Protein AF-A0A9C8HW81-F1 (afdb_monomer)

pLDDT: mean 81.29, std 22.15, range [24.56, 98.81]

Mean predicted aligned error: 11.39 Å

Foldseek 3Di:
DAAEEEEEEAQDDCVLVVVCLVVVLQVLVVVCVVPHDDDDDDFAVVLAQQQLLLCVFQVDHCVVQVDDYQWDADPVRPDIDGQALVSRPGDGNQSVCQVVVAEEEAAQRARCPQPDDGNFWAAYHPVDFFDDPSSIDDDPVVVVVLCVVCVPRTRDDDPVQCVVDDVSVLVSLLVNLVSRLVSQLVRCVVSVGRYYYDYRCSLVVLLVSDDPDDPCSSVVSSSSSSSVSVSSVVVVVSHDPSYHYHYDYNHHDDHDPDADLVQVVCVVVPNDDDDCPDDDVVVVCVVVVVVVVLVVCCVPPNDVVSVVVVVVVLVPDDPVVNVVVVVVVVVVCVSVPPPDDDDDDD

Secondary structure (DSSP, 8-state):
---EEEEEETT--HHHHHHHHHTT--HHHHHHHHHS---PPP--SS--HHHHHHHHHHT--HHHH---SSEEE-TTS--EEE--GGG--S--HHHHHHHTT--EEEEEESS-PSP---SEEEEE-TTS-TT-GGGEES-HHHHHHHHHH-TT--SS--HHHHTT-HHHHHHHHHHHHHHHHHHHHHHHHHHT-SEEEEEE-HHHHHHHHS-TT-THHHHHHHHHHHHHHHHHHHHHHT--TT-EEEEE-S-----------HHHHHHHTTS---------HHHHHHHHHHHHHHHHHHHHH-HHHHHHHHHHHHHTS-HHHHHHHHHHHHHHHGGG----------

Solvent-accessible surface area (backbone atoms only — not comparable to full-atom values): 19762 Å² total; per-residue (Å²): 130,64,35,38,40,38,40,36,29,36,38,48,37,62,88,57,50,53,64,32,34,77,67,69,58,26,66,45,55,42,51,48,62,73,76,52,85,86,80,92,78,87,55,42,90,68,64,38,66,63,28,15,47,51,25,71,42,46,77,42,55,53,86,75,53,69,39,85,46,69,52,44,67,44,98,83,66,82,45,79,43,75,60,37,27,85,66,53,84,61,69,35,58,63,58,55,35,33,76,74,71,41,28,29,32,42,32,40,38,71,62,31,22,62,28,58,84,55,50,50,36,25,36,19,5,64,78,30,62,45,87,44,76,53,25,46,14,59,56,68,72,58,48,51,53,48,43,70,77,40,71,88,65,54,46,35,82,60,67,86,54,42,78,77,35,70,68,53,31,52,52,52,51,53,51,47,55,50,52,50,50,55,51,48,54,49,51,32,62,75,66,64,33,38,35,35,38,44,39,43,55,60,50,38,53,45,63,73,64,55,73,84,90,48,83,61,52,58,61,51,53,54,47,41,52,40,52,53,28,53,51,52,40,57,53,57,72,73,51,57,95,73,39,48,79,46,79,47,49,35,24,61,77,79,87,80,89,76,84,82,60,59,71,58,54,32,35,78,71,68,77,41,80,78,83,80,81,79,66,62,65,72,58,52,52,53,51,49,56,58,51,57,42,46,69,56,46,43,74,73,65,38,66,74,53,50,52,54,52,46,51,54,58,56,68,73,48,59,70,77,54,49,55,53,50,54,49,49,51,51,58,53,49,56,74,60,65,71,71,76,82,77,85,83,72,134

Radius of gyration: 23.13 Å; Cα contacts (8 Å, |Δi|>4): 425; chains: 1; bounding box: 65×49×58 Å

Sequence (346 aa):
MNRVFFIGIDAGDFKYIEPLVKRNKLPNFRKLIQSGAWCVLESTNPPLTPVAWTTLLSGLGKSEHKVFSWTKFSDDLKEITPINANDIKIPRVWDILNVYGIKSVVMNLPLTYPAYPINGVMVSGFDAEAYDDRATAMTEPLKNEFKEKYPDYSIMVEYKNIYQGLEIFKKLWKEDCRKKTEAFIYLMNKTSAQFGILVYMIVDHLNHYIPYGLKKHRTQVEWAYSIVDQEIGRIMDEMEKTDSIIICSDHGSVFIKQNFFINKWLADNGYLRFYDDKLPDKIYRNIYNKLSMKARIFKIFGEKFGEKLFRFLFEAIPTSLKKKVVKRVRDKSVLGFSFDCIDLEN

Nearest PDB structures (foldseek):
  1ei6-assembly1_D  TM=7.529E-01  e=3.817E-07  Pseudomonas fluorescens
  1ei6-assembly2_C  TM=7.477E-01  e=4.293E-07  Pseudomonas fluorescens
  1ei6-assembly2_B  TM=6.460E-01  e=1.327E-07  Pseudomonas fluorescens
  3t01-assembly1_A  TM=6.842E-01  e=3.160E-06  Sinorhizobium meliloti 1021
  3t02-assembly1_A  TM=6.705E-01  e=9.643E-06  Sinorhizobium meliloti 1021

Structure (mmCIF, N/CA/C/O backbone):
data_AF-A0A9C8HW81-F1
#
_entry.id   AF-A0A9C8HW81-F1
#
loop_
_atom_site.group_PDB
_atom_site.id
_atom_site.type_symbol
_atom_site.label_atom_id
_atom_site.label_alt_id
_atom_site.label_comp_id
_atom_site.label_asym_id
_atom_site.label_entity_id
_atom_site.label_seq_id
_atom_site.pdbx_PDB_ins_code
_atom_site.Cartn_x
_atom_site.Cartn_y
_atom_site.Cartn_z
_atom_site.occupancy
_atom_site.B_iso_or_equiv
_atom_site.auth_seq_id
_atom_site.auth_comp_id
_atom_site.auth_asym_id
_atom_site.auth_atom_id
_atom_site.pdbx_PDB_model_num
ATOM 1 N N . MET A 1 1 ? -21.248 1.138 14.350 1.00 65.00 1 MET A N 1
ATOM 2 C CA . MET A 1 1 ? -21.179 0.866 12.897 1.00 65.00 1 MET A CA 1
ATOM 3 C C . MET A 1 1 ? -19.884 0.110 12.676 1.00 65.00 1 MET A C 1
ATOM 5 O O . MET A 1 1 ? -18.891 0.533 13.251 1.00 65.00 1 MET A O 1
ATOM 9 N N . ASN A 1 2 ? -19.914 -1.014 11.965 1.00 91.50 2 ASN A N 1
ATOM 10 C CA . ASN A 1 2 ? -18.752 -1.899 11.823 1.00 91.50 2 ASN A CA 1
ATOM 11 C C . ASN A 1 2 ? -17.630 -1.189 11.053 1.00 91.50 2 ASN A C 1
ATOM 13 O O . ASN A 1 2 ? -17.926 -0.468 10.094 1.00 91.50 2 ASN A O 1
ATOM 17 N N . ARG A 1 3 ? -16.371 -1.385 11.459 1.00 97.69 3 ARG A N 1
ATOM 18 C CA . ARG A 1 3 ? -15.211 -0.846 10.741 1.00 97.69 3 ARG A CA 1
ATOM 19 C C . ARG A 1 3 ? -14.747 -1.829 9.670 1.00 97.69 3 ARG A C 1
ATOM 21 O O . ARG A 1 3 ? -14.868 -3.045 9.824 1.00 97.69 3 ARG A O 1
ATOM 28 N N . VAL A 1 4 ? -14.185 -1.300 8.590 1.00 98.56 4 VAL A N 1
ATOM 29 C CA . VAL A 1 4 ? -13.569 -2.075 7.510 1.00 98.56 4 VAL A CA 1
ATOM 30 C C . VAL A 1 4 ? -12.105 -1.676 7.380 1.00 98.56 4 VAL A C 1
ATOM 32 O O . VAL A 1 4 ? -11.790 -0.516 7.114 1.00 98.56 4 VAL A O 1
ATOM 35 N N . PHE A 1 5 ? -11.220 -2.653 7.542 1.00 98.75 5 PHE A N 1
ATOM 36 C CA . PHE A 1 5 ? -9.777 -2.518 7.385 1.00 98.75 5 PHE A CA 1
ATOM 37 C C . PHE A 1 5 ? -9.354 -3.124 6.048 1.00 98.75 5 PHE A C 1
ATOM 39 O O . PHE A 1 5 ? -9.401 -4.336 5.862 1.00 98.75 5 PHE A O 1
ATOM 46 N N . PHE A 1 6 ? -8.942 -2.292 5.102 1.00 98.75 6 PHE A N 1
ATOM 47 C CA . PHE A 1 6 ? -8.388 -2.706 3.823 1.00 98.75 6 PHE A CA 1
ATOM 48 C C . PHE A 1 6 ? -6.860 -2.684 3.897 1.00 98.75 6 PHE A C 1
ATOM 50 O O . PHE A 1 6 ? -6.240 -1.625 3.984 1.00 98.75 6 PHE A O 1
ATOM 57 N N . ILE A 1 7 ? -6.233 -3.851 3.833 1.00 98.75 7 ILE A N 1
ATOM 58 C CA . ILE A 1 7 ? -4.781 -3.995 3.874 1.00 98.75 7 ILE A CA 1
ATOM 59 C C . ILE A 1 7 ? -4.277 -4.354 2.481 1.00 98.75 7 ILE A C 1
ATOM 61 O O . ILE A 1 7 ? -4.536 -5.440 1.959 1.00 98.75 7 ILE A O 1
ATOM 65 N N . GLY A 1 8 ? -3.556 -3.417 1.878 1.00 98.38 8 GLY A N 1
ATOM 66 C CA . GLY A 1 8 ? -2.874 -3.612 0.613 1.00 98.38 8 GLY A CA 1
ATOM 67 C C . GLY A 1 8 ? -1.495 -4.234 0.802 1.00 98.38 8 GLY A C 1
ATOM 68 O O . GLY A 1 8 ? -0.762 -3.875 1.725 1.00 98.38 8 GLY A O 1
ATOM 69 N N . ILE A 1 9 ? -1.119 -5.140 -0.091 1.00 98.12 9 ILE A N 1
ATOM 70 C CA . ILE A 1 9 ? 0.239 -5.684 -0.173 1.00 98.12 9 ILE A CA 1
ATOM 71 C C . ILE A 1 9 ? 0.702 -5.503 -1.606 1.00 98.12 9 ILE A C 1
ATOM 73 O O . ILE A 1 9 ? 0.219 -6.200 -2.497 1.00 98.12 9 ILE A O 1
ATOM 77 N N . ASP A 1 10 ? 1.613 -4.565 -1.822 1.00 97.00 10 ASP A N 1
ATOM 78 C CA . ASP A 1 10 ? 2.165 -4.313 -3.149 1.00 97.00 10 ASP A CA 1
ATOM 79 C C . ASP A 1 10 ? 3.022 -5.512 -3.591 1.00 97.00 10 ASP A C 1
ATOM 81 O O . ASP A 1 10 ? 3.848 -6.010 -2.809 1.00 97.00 10 ASP A O 1
ATOM 85 N N . ALA A 1 11 ? 2.771 -6.029 -4.796 1.00 94.88 11 ALA A N 1
ATOM 86 C CA . ALA A 1 11 ? 3.338 -7.282 -5.312 1.00 94.88 11 ALA A CA 1
ATOM 87 C C . ALA A 1 11 ? 3.033 -8.551 -4.468 1.00 94.88 11 ALA A C 1
ATOM 89 O O . ALA A 1 11 ? 3.814 -9.519 -4.448 1.00 94.88 11 ALA A O 1
ATOM 90 N N . GLY A 1 12 ? 1.911 -8.551 -3.743 1.00 94.62 12 GLY A N 1
ATOM 91 C CA . GLY A 1 12 ? 1.422 -9.620 -2.869 1.00 94.62 12 GLY A CA 1
ATOM 92 C C . GLY A 1 12 ? 0.809 -10.802 -3.628 1.00 94.62 12 GLY A C 1
ATOM 93 O O . GLY A 1 12 ? -0.385 -10.841 -3.904 1.00 94.62 12 GLY A O 1
ATOM 94 N N . ASP A 1 13 ? 1.615 -11.824 -3.900 1.00 91.75 13 ASP A N 1
ATOM 95 C CA . ASP A 1 13 ? 1.236 -12.960 -4.742 1.00 91.75 13 ASP A CA 1
ATOM 96 C C . ASP A 1 13 ? 0.947 -14.237 -3.924 1.00 91.75 13 ASP A C 1
ATOM 98 O O . ASP A 1 13 ? 1.777 -14.720 -3.136 1.00 91.75 13 ASP A O 1
ATOM 102 N N . PHE A 1 14 ? -0.219 -14.845 -4.167 1.00 91.62 14 PHE A N 1
ATOM 103 C CA . PHE A 1 14 ? -0.643 -16.091 -3.522 1.00 91.62 14 PHE A CA 1
ATOM 104 C C . PHE A 1 14 ? 0.312 -17.265 -3.765 1.00 91.62 14 PHE A C 1
ATOM 106 O O . PHE A 1 14 ? 0.397 -18.153 -2.910 1.00 91.62 14 PHE A O 1
ATOM 113 N N . LYS A 1 15 ? 1.108 -17.251 -4.843 1.00 89.56 15 LYS A N 1
ATOM 114 C CA . LYS A 1 15 ? 2.140 -18.275 -5.076 1.00 89.56 15 LYS A CA 1
ATOM 115 C C . LYS A 1 15 ? 3.217 -18.314 -3.992 1.00 89.56 15 LYS A C 1
ATOM 117 O O . LYS A 1 15 ? 3.895 -19.331 -3.844 1.00 89.56 15 LYS A O 1
ATOM 122 N N . TYR A 1 16 ? 3.397 -17.225 -3.243 1.00 90.81 16 TYR A N 1
ATOM 123 C CA . TYR A 1 16 ? 4.278 -17.184 -2.077 1.00 90.81 16 TYR A CA 1
ATOM 124 C C . TYR A 1 16 ? 3.500 -17.401 -0.780 1.00 90.81 16 TYR A C 1
ATOM 126 O O . TYR A 1 16 ? 3.948 -18.177 0.072 1.00 90.81 16 TYR A O 1
ATOM 134 N N . ILE A 1 17 ? 2.335 -16.760 -0.647 1.00 94.44 17 ILE A N 1
ATOM 135 C CA . ILE A 1 17 ? 1.511 -16.809 0.569 1.00 94.44 17 ILE A CA 1
ATOM 136 C C . ILE A 1 17 ? 1.040 -18.240 0.850 1.00 94.44 17 ILE A C 1
ATOM 138 O O . ILE A 1 17 ? 1.254 -18.748 1.952 1.00 94.44 17 ILE A O 1
ATOM 142 N N . GLU A 1 18 ? 0.465 -18.935 -0.134 1.00 95.06 18 GLU A N 1
ATOM 143 C CA . GLU A 1 18 ? -0.136 -20.256 0.081 1.00 95.06 18 GLU A CA 1
ATOM 144 C C . GLU A 1 18 ? 0.904 -21.308 0.538 1.00 95.06 18 GLU A C 1
ATOM 146 O O . GLU A 1 18 ? 0.688 -21.950 1.576 1.00 95.06 18 GLU A O 1
ATOM 151 N N . PRO A 1 19 ? 2.084 -21.464 -0.105 1.00 94.81 19 PRO A N 1
ATOM 152 C CA . PRO A 1 19 ? 3.116 -22.376 0.397 1.00 94.81 19 PRO A CA 1
ATOM 153 C C . PRO A 1 19 ? 3.677 -21.998 1.772 1.00 94.81 19 PRO A C 1
ATOM 155 O O . PRO A 1 19 ? 4.195 -22.858 2.490 1.00 94.81 19 PRO A O 1
ATOM 158 N N . LEU A 1 20 ? 3.649 -20.718 2.146 1.00 96.75 20 LEU A N 1
ATOM 159 C CA . LEU A 1 20 ? 4.088 -20.267 3.465 1.00 96.75 20 LEU A CA 1
ATOM 160 C C . LEU A 1 20 ? 3.054 -20.561 4.554 1.00 96.75 20 LEU A C 1
ATOM 162 O O . LEU A 1 20 ? 3.430 -21.018 5.637 1.00 96.75 20 LEU A O 1
ATOM 166 N N . VAL A 1 21 ? 1.768 -20.395 4.251 1.00 97.69 21 VAL A N 1
ATOM 167 C CA . VAL A 1 21 ? 0.655 -20.802 5.120 1.00 97.69 21 VAL A CA 1
ATOM 168 C C . VAL A 1 21 ? 0.692 -22.312 5.364 1.00 97.69 21 VAL A C 1
ATOM 170 O O . VAL A 1 21 ? 0.683 -22.736 6.520 1.00 97.69 21 VAL A O 1
ATOM 173 N N . LYS A 1 22 ? 0.858 -23.127 4.309 1.00 96.81 22 LYS A N 1
ATOM 174 C CA . LYS A 1 22 ? 0.990 -24.598 4.416 1.00 96.81 22 LYS A CA 1
ATOM 175 C C . LYS A 1 22 ? 2.171 -25.030 5.297 1.00 96.81 22 LYS A C 1
ATOM 177 O O . LYS A 1 22 ? 2.104 -26.059 5.960 1.00 96.81 22 LYS A O 1
ATOM 182 N N . ARG A 1 23 ? 3.244 -24.229 5.343 1.00 96.69 23 ARG A N 1
ATOM 183 C CA . ARG A 1 23 ? 4.430 -24.448 6.196 1.00 96.69 23 ARG A CA 1
ATOM 184 C C . ARG A 1 23 ? 4.330 -23.799 7.583 1.00 96.69 23 ARG A C 1
ATOM 186 O O . ARG A 1 23 ? 5.334 -23.755 8.293 1.00 96.69 23 ARG A O 1
ATOM 193 N N . ASN A 1 24 ? 3.158 -23.292 7.976 1.00 96.00 24 ASN A N 1
ATOM 194 C CA . ASN A 1 24 ? 2.920 -22.605 9.252 1.00 96.00 24 ASN A CA 1
ATOM 195 C C . ASN A 1 24 ? 3.832 -21.389 9.487 1.00 96.00 24 ASN A C 1
ATOM 197 O O . ASN A 1 24 ? 4.247 -21.126 10.614 1.00 96.00 24 ASN A O 1
ATOM 201 N N . LYS A 1 25 ? 4.179 -20.659 8.421 1.00 97.69 25 LYS A N 1
ATOM 202 C CA . LYS A 1 25 ? 5.034 -19.462 8.497 1.00 97.69 25 LYS A CA 1
ATOM 203 C C . LYS A 1 25 ? 4.259 -18.146 8.528 1.00 97.69 25 LYS A C 1
ATOM 205 O O . LYS A 1 25 ? 4.857 -17.136 8.874 1.00 97.69 25 LYS A O 1
ATOM 210 N N . LEU A 1 26 ? 2.970 -18.172 8.187 1.00 98.44 26 LEU A N 1
ATOM 211 C CA . LEU A 1 26 ? 2.078 -17.009 8.167 1.00 98.44 26 LEU A CA 1
ATOM 212 C C . LEU A 1 26 ? 0.807 -17.318 8.980 1.00 98.44 26 LEU A C 1
ATOM 214 O O . LEU A 1 26 ? -0.225 -17.680 8.405 1.00 98.44 26 LEU A O 1
ATOM 218 N N . PRO A 1 27 ? 0.896 -17.338 10.322 1.00 98.44 27 PRO A N 1
ATOM 219 C CA . PRO A 1 27 ? -0.219 -17.721 11.184 1.00 98.44 27 PRO A CA 1
ATOM 220 C C . PRO A 1 27 ? -1.444 -16.806 11.068 1.00 98.44 27 PRO A C 1
ATOM 222 O O . PRO A 1 27 ? -2.559 -17.309 11.214 1.00 98.44 27 PRO A O 1
ATOM 225 N N . ASN A 1 28 ? -1.287 -15.507 10.802 1.00 98.56 28 ASN A N 1
ATOM 226 C CA . ASN A 1 28 ? -2.431 -14.595 10.711 1.00 98.56 28 ASN A CA 1
ATOM 227 C C . ASN A 1 28 ? -3.135 -14.717 9.357 1.00 98.56 28 ASN A C 1
ATOM 229 O O . ASN A 1 28 ? -4.356 -14.870 9.330 1.00 98.56 28 ASN A O 1
ATOM 233 N N . PHE A 1 29 ? -2.388 -14.834 8.255 1.00 98.25 29 PHE A N 1
ATOM 234 C CA . PHE A 1 29 ? -2.962 -15.256 6.972 1.00 98.25 29 PHE A CA 1
ATOM 235 C C . PHE A 1 29 ? -3.682 -16.596 7.085 1.00 98.25 29 PHE A C 1
ATOM 237 O O . PHE A 1 29 ? -4.781 -16.745 6.558 1.00 98.25 29 PHE A O 1
ATOM 244 N N . ARG A 1 30 ? -3.095 -17.572 7.794 1.00 98.19 30 ARG A N 1
ATOM 245 C CA . ARG A 1 30 ? -3.735 -18.877 8.006 1.00 98.19 30 ARG A CA 1
ATOM 246 C C . ARG A 1 30 ? -5.099 -18.725 8.676 1.00 98.19 30 ARG A C 1
ATOM 248 O O . ARG A 1 30 ? -6.051 -19.335 8.201 1.00 98.19 30 ARG A O 1
ATOM 255 N N . LYS A 1 31 ? -5.196 -17.925 9.745 1.00 97.44 31 LYS A N 1
ATOM 256 C CA . LYS A 1 31 ? -6.473 -17.653 10.426 1.00 97.44 31 LYS A CA 1
ATOM 257 C C . LYS A 1 31 ? -7.490 -17.053 9.455 1.00 97.44 31 LYS A C 1
ATOM 259 O O . LYS A 1 31 ? -8.579 -17.597 9.333 1.00 97.44 31 LYS A O 1
ATOM 264 N N . LEU A 1 32 ? -7.105 -16.005 8.722 1.00 97.12 32 LEU A N 1
ATOM 265 C CA . LEU A 1 32 ? -7.989 -15.305 7.782 1.00 97.12 32 LEU A CA 1
ATOM 266 C C . LEU A 1 32 ? -8.483 -16.207 6.644 1.00 97.12 32 LEU A C 1
ATOM 268 O O . LEU A 1 32 ? -9.666 -16.194 6.323 1.00 97.12 32 LEU A O 1
ATOM 272 N N . ILE A 1 33 ? -7.605 -17.041 6.084 1.00 96.75 33 ILE A N 1
ATOM 273 C CA . ILE A 1 33 ? -7.960 -18.029 5.053 1.00 96.75 33 ILE A CA 1
ATOM 274 C C . ILE A 1 33 ? -8.943 -19.074 5.598 1.00 96.75 33 ILE A C 1
ATOM 276 O O . ILE A 1 33 ? -9.823 -19.523 4.871 1.00 96.75 33 ILE A O 1
ATOM 280 N N . GLN A 1 34 ? -8.794 -19.481 6.863 1.00 96.75 34 GLN A N 1
ATOM 281 C CA . GLN A 1 34 ? -9.658 -20.484 7.493 1.00 96.75 34 GLN A CA 1
ATOM 282 C C . GLN A 1 34 ? -11.024 -19.933 7.920 1.00 96.75 34 GLN A C 1
ATOM 284 O O . GLN A 1 34 ? -11.986 -20.695 7.957 1.00 96.75 34 GLN A O 1
ATOM 289 N N . SER A 1 35 ? -11.110 -18.649 8.275 1.00 95.06 35 SER A N 1
ATOM 290 C CA . SER A 1 35 ? -12.333 -18.023 8.795 1.00 95.06 35 SER A CA 1
ATOM 291 C C . SER A 1 35 ? -13.048 -17.110 7.796 1.00 95.06 35 SER A C 1
ATOM 293 O O . SER A 1 35 ? -14.079 -16.540 8.142 1.00 95.06 35 SER A O 1
ATOM 295 N N . GLY A 1 36 ? -12.492 -16.918 6.600 1.00 95.56 36 GLY A N 1
ATOM 296 C CA . GLY A 1 36 ? -12.985 -15.974 5.600 1.00 95.56 36 GLY A CA 1
ATOM 297 C C . GLY A 1 36 ? -13.133 -16.585 4.210 1.00 95.56 36 GLY A C 1
ATOM 298 O O . GLY A 1 36 ? -13.078 -17.798 4.021 1.00 95.56 36 GLY A O 1
ATOM 299 N N . ALA A 1 37 ? -13.315 -15.711 3.223 1.00 96.38 37 ALA A N 1
ATOM 300 C CA . ALA A 1 37 ? -13.309 -16.062 1.810 1.00 96.38 37 ALA A CA 1
ATOM 301 C C . ALA A 1 37 ? -12.012 -15.574 1.162 1.00 96.38 37 ALA A C 1
ATOM 303 O O . ALA A 1 37 ? -11.499 -14.508 1.500 1.00 96.38 37 ALA A O 1
ATOM 304 N N . TRP A 1 38 ? -11.489 -16.350 0.217 1.00 95.62 38 TRP A N 1
ATOM 305 C CA . TRP A 1 38 ? -10.291 -15.993 -0.530 1.00 95.62 38 TRP A CA 1
ATOM 306 C C . TRP A 1 38 ? -10.367 -16.549 -1.951 1.00 95.62 38 TRP A C 1
ATOM 308 O O . TRP A 1 38 ? -10.984 -17.586 -2.199 1.00 95.62 38 TRP A O 1
ATOM 318 N N . CYS A 1 39 ? -9.731 -15.847 -2.882 1.00 94.62 39 CYS A N 1
ATOM 319 C CA . CYS A 1 39 ? -9.517 -16.299 -4.249 1.00 94.62 39 CYS A CA 1
ATOM 320 C C . CYS A 1 39 ? -8.282 -15.603 -4.831 1.00 94.62 39 CYS A C 1
ATOM 322 O O . CYS A 1 39 ? -7.830 -14.582 -4.308 1.00 94.62 39 CYS A O 1
ATOM 324 N N . VAL A 1 40 ? -7.732 -16.170 -5.902 1.00 93.94 40 VAL A N 1
ATOM 325 C CA . VAL A 1 40 ? -6.718 -15.496 -6.719 1.00 93.94 40 VAL A CA 1
ATOM 326 C C . VAL A 1 40 ? -7.452 -14.656 -7.760 1.00 93.94 40 VAL A C 1
ATOM 328 O O . VAL A 1 40 ? -8.318 -15.177 -8.460 1.00 93.94 40 VAL A O 1
ATOM 331 N N . LEU A 1 41 ? -7.117 -13.369 -7.836 1.00 92.31 41 LEU A N 1
ATOM 332 C CA . LEU A 1 41 ? -7.711 -12.415 -8.771 1.00 92.31 41 LEU A CA 1
ATOM 333 C C . LEU A 1 41 ? -6.755 -12.122 -9.932 1.00 92.31 41 LEU A C 1
ATOM 335 O O . LEU A 1 41 ? -5.535 -12.183 -9.775 1.00 92.31 41 LEU A O 1
ATOM 339 N N . GLU A 1 42 ? -7.322 -11.778 -11.086 1.00 93.19 42 GLU A N 1
ATOM 340 C CA . GLU A 1 42 ? -6.570 -11.237 -12.218 1.00 93.19 42 GLU A CA 1
ATOM 341 C C . GLU A 1 42 ? -6.316 -9.737 -12.000 1.00 93.19 42 GLU A C 1
ATOM 343 O O . GLU A 1 42 ? -7.227 -8.990 -11.640 1.00 93.19 42 GLU A O 1
ATOM 348 N N . SER A 1 43 ? -5.066 -9.305 -12.186 1.00 95.25 43 SER A N 1
ATOM 349 C CA . SER A 1 43 ? -4.679 -7.891 -12.112 1.00 95.25 43 SER A CA 1
ATOM 350 C C . SER A 1 43 ? -5.028 -7.157 -13.415 1.00 95.25 43 SER A C 1
ATOM 352 O O . SER A 1 43 ? -5.530 -7.733 -14.379 1.00 95.25 43 SER A O 1
ATOM 354 N N . THR A 1 44 ? -4.740 -5.862 -13.475 1.00 94.38 44 THR A N 1
ATOM 355 C CA . THR A 1 44 ? -4.825 -5.100 -14.717 1.00 94.38 44 THR A CA 1
ATOM 356 C C . THR A 1 44 ? -3.770 -5.560 -15.720 1.00 94.38 44 THR A C 1
ATOM 358 O O . THR A 1 44 ? -2.724 -6.092 -15.364 1.00 94.38 44 THR A O 1
ATOM 361 N N . ASN A 1 45 ? -4.005 -5.276 -16.999 1.00 90.25 45 ASN A N 1
ATOM 362 C CA . ASN A 1 45 ? -2.974 -5.340 -18.029 1.00 90.25 45 ASN A CA 1
ATOM 363 C C . ASN A 1 45 ? -2.664 -3.906 -18.504 1.00 90.25 45 ASN A C 1
ATOM 365 O O . ASN A 1 45 ? -3.562 -3.284 -19.078 1.00 90.25 45 ASN A O 1
ATOM 369 N N . PRO A 1 46 ? -1.456 -3.352 -18.294 1.00 89.81 46 PRO A N 1
ATOM 370 C CA . PRO A 1 46 ? -0.321 -3.976 -17.613 1.00 89.81 46 PRO A CA 1
ATOM 371 C C . PRO A 1 46 ? -0.538 -4.083 -16.086 1.00 89.81 46 PRO A C 1
ATOM 373 O O . PRO A 1 46 ? -1.282 -3.269 -15.522 1.00 89.81 46 PRO A O 1
ATOM 376 N N . PRO A 1 47 ? 0.096 -5.063 -15.414 1.00 91.12 47 PRO A N 1
ATOM 377 C CA . PRO A 1 47 ? -0.011 -5.270 -13.968 1.00 91.12 47 PRO A CA 1
ATOM 378 C C . PRO A 1 47 ? 0.925 -4.309 -13.222 1.00 91.12 47 PRO A C 1
ATOM 380 O O . PRO A 1 47 ? 1.911 -4.718 -12.620 1.00 91.12 47 PRO A O 1
ATOM 383 N N . LEU A 1 48 ? 0.634 -3.012 -13.328 1.00 92.50 48 LEU A N 1
ATOM 384 C CA . LEU A 1 48 ? 1.417 -1.921 -12.751 1.00 92.50 48 LEU A CA 1
ATOM 385 C C . LEU A 1 48 ? 0.697 -1.299 -11.558 1.00 92.50 48 LEU A C 1
ATOM 387 O O . LEU A 1 48 ? -0.458 -0.897 -11.705 1.00 92.50 48 LEU A O 1
ATOM 391 N N . THR A 1 49 ? 1.411 -1.072 -10.455 1.00 94.25 49 THR A N 1
ATOM 392 C CA . THR A 1 49 ? 0.954 -0.351 -9.253 1.00 94.25 49 THR A CA 1
ATOM 393 C C . THR A 1 49 ? 0.011 0.836 -9.527 1.00 94.25 49 THR A C 1
ATOM 395 O O . THR A 1 49 ? -1.120 0.822 -9.034 1.00 94.25 49 THR A O 1
ATOM 398 N N . PRO A 1 50 ? 0.373 1.859 -10.338 1.00 94.19 50 PRO A N 1
ATOM 399 C CA . PRO A 1 50 ? -0.493 3.018 -10.573 1.00 94.19 50 PRO A CA 1
ATOM 400 C C . PRO A 1 50 ? -1.804 2.658 -11.280 1.00 94.19 50 PRO A C 1
ATOM 402 O O . PRO A 1 50 ? -2.839 3.276 -11.026 1.00 94.19 50 PRO A O 1
ATOM 405 N N . VAL A 1 51 ? -1.774 1.663 -12.168 1.00 95.69 51 VAL A N 1
ATOM 406 C CA . VAL A 1 51 ? -2.944 1.217 -12.933 1.00 95.69 51 VAL A CA 1
ATOM 407 C C . VAL A 1 51 ? -3.844 0.370 -12.037 1.00 95.69 51 VAL A C 1
ATOM 409 O O . VAL A 1 51 ? -5.026 0.674 -11.885 1.00 95.69 51 VAL A O 1
ATOM 412 N N . ALA A 1 52 ? -3.264 -0.635 -11.387 1.00 97.38 52 ALA A N 1
ATOM 413 C CA . ALA A 1 52 ? -3.969 -1.621 -10.591 1.00 97.38 52 ALA A CA 1
ATOM 414 C C . ALA A 1 52 ? -4.603 -1.024 -9.326 1.00 97.38 52 ALA A C 1
ATOM 416 O O . ALA A 1 52 ? -5.796 -1.237 -9.113 1.00 97.38 52 ALA A O 1
ATOM 417 N N . TRP A 1 53 ? -3.889 -0.205 -8.538 1.00 97.62 53 TRP A N 1
ATOM 418 C CA . TRP A 1 53 ? -4.500 0.463 -7.377 1.00 97.62 53 TRP A CA 1
ATOM 419 C C . TRP A 1 53 ? -5.633 1.405 -7.788 1.00 97.62 53 TRP A C 1
ATOM 421 O O . TRP A 1 53 ? -6.675 1.438 -7.130 1.00 97.62 53 TRP A O 1
ATOM 431 N N . THR A 1 54 ? -5.470 2.144 -8.892 1.00 97.06 54 THR A N 1
ATOM 432 C CA . THR A 1 54 ? -6.527 3.039 -9.387 1.00 97.06 54 THR A CA 1
ATOM 433 C C . THR A 1 54 ? -7.751 2.245 -9.836 1.00 97.06 54 THR A C 1
ATOM 435 O O . THR A 1 54 ? -8.866 2.604 -9.457 1.00 97.06 54 THR A O 1
ATOM 438 N N . THR A 1 55 ? -7.565 1.149 -10.579 1.00 97.69 55 THR A N 1
ATOM 439 C CA . THR A 1 55 ? -8.660 0.256 -10.991 1.00 97.69 55 THR A CA 1
ATOM 440 C C . THR A 1 55 ? -9.368 -0.348 -9.778 1.00 97.69 55 THR A C 1
ATOM 442 O O . THR A 1 55 ? -10.582 -0.210 -9.637 1.00 97.69 55 THR A O 1
ATOM 445 N N . LEU A 1 56 ? -8.613 -0.946 -8.854 1.00 97.06 56 LEU A N 1
ATOM 446 C CA . LEU A 1 56 ? -9.143 -1.636 -7.678 1.00 97.06 56 LEU A CA 1
ATOM 447 C C . LEU A 1 56 ? -9.991 -0.721 -6.787 1.00 97.06 56 LEU A C 1
ATOM 449 O O . LEU A 1 56 ? -11.029 -1.134 -6.276 1.00 97.06 56 LEU A O 1
ATOM 453 N N . LEU A 1 57 ? -9.556 0.526 -6.603 1.00 97.31 57 LEU A N 1
ATOM 454 C CA . LEU A 1 57 ? -10.183 1.457 -5.664 1.00 97.31 57 LEU A CA 1
ATOM 455 C C . LEU A 1 57 ? -11.272 2.324 -6.294 1.00 97.31 57 LEU A C 1
ATOM 457 O O . LEU A 1 57 ? -11.997 2.993 -5.560 1.00 97.31 57 LEU A O 1
ATOM 461 N N . SER A 1 58 ? -11.389 2.329 -7.621 1.00 97.38 58 SER A N 1
ATOM 462 C CA . SER A 1 58 ? -12.477 3.009 -8.333 1.00 97.38 58 SER A CA 1
ATOM 463 C C . SER A 1 58 ? -13.548 2.066 -8.871 1.00 97.38 58 SER A C 1
ATOM 465 O O . SER A 1 58 ? -14.668 2.505 -9.114 1.00 97.38 58 SER A O 1
ATOM 467 N N . GLY A 1 59 ? -13.213 0.790 -9.077 1.00 96.81 59 GLY A N 1
ATOM 468 C CA . GLY A 1 59 ? -14.062 -0.154 -9.801 1.00 96.81 59 GLY A CA 1
ATOM 469 C C . GLY A 1 59 ? -14.126 0.105 -11.311 1.00 96.81 59 GLY A C 1
ATOM 470 O O . GLY A 1 59 ? -14.981 -0.473 -11.975 1.00 96.81 59 GLY A O 1
ATOM 471 N N . LEU A 1 60 ? -13.252 0.964 -11.851 1.00 97.00 60 LEU A N 1
ATOM 472 C CA . LEU A 1 60 ? -13.226 1.362 -13.260 1.00 97.00 60 LEU A CA 1
ATOM 473 C C . LEU A 1 60 ? -11.954 0.870 -13.954 1.00 97.00 60 LEU A C 1
ATOM 475 O O . LEU A 1 60 ? -10.901 0.750 -13.333 1.00 97.00 60 LEU A O 1
ATOM 479 N N . GLY A 1 61 ? -12.026 0.628 -15.259 1.00 95.56 61 GLY A N 1
ATOM 480 C CA . GLY A 1 61 ? -10.877 0.223 -16.065 1.00 95.56 61 GLY A CA 1
ATOM 481 C C . GLY A 1 61 ? -9.964 1.388 -16.466 1.00 95.56 61 GLY A C 1
ATOM 482 O O . GLY A 1 61 ? -10.336 2.564 -16.439 1.00 95.56 61 GLY A O 1
ATOM 483 N N . LYS A 1 62 ? -8.758 1.056 -16.948 1.00 93.00 62 LYS A N 1
ATOM 484 C CA . LYS A 1 62 ? -7.737 2.032 -17.390 1.00 93.00 62 LYS A CA 1
ATOM 485 C C . LYS A 1 62 ? -8.208 3.043 -18.437 1.00 93.00 62 LYS A C 1
ATOM 487 O O . LYS A 1 62 ? -7.742 4.179 -18.438 1.00 93.00 62 LYS A O 1
ATOM 492 N N . SER A 1 63 ? -9.140 2.663 -19.312 1.00 92.12 63 SER A N 1
ATOM 493 C CA . SER A 1 63 ? -9.734 3.570 -20.306 1.00 92.12 63 SER A CA 1
ATOM 494 C C . SER A 1 63 ? -10.598 4.660 -19.675 1.00 92.12 63 SER A C 1
ATOM 496 O O . SER A 1 63 ? -10.707 5.751 -20.229 1.00 92.12 63 SER A O 1
ATOM 498 N N . GLU A 1 64 ? -11.197 4.372 -18.523 1.00 95.62 64 GLU A N 1
ATOM 499 C CA . GLU A 1 64 ? -12.101 5.276 -17.815 1.00 95.62 64 GLU A CA 1
ATOM 500 C C . GLU A 1 64 ? -11.307 6.206 -16.896 1.00 95.62 64 GLU A C 1
ATOM 502 O O . GLU A 1 64 ? -11.484 7.424 -16.939 1.00 95.62 64 GLU A O 1
ATOM 507 N N . HIS A 1 65 ? -10.365 5.651 -16.125 1.00 95.06 65 HIS A N 1
ATOM 508 C CA . HIS A 1 65 ? -9.554 6.428 -15.186 1.00 95.06 65 HIS A CA 1
ATOM 509 C C . HIS A 1 65 ? -8.298 7.064 -15.802 1.00 95.06 65 HIS A C 1
ATOM 511 O O . HIS A 1 65 ? -7.659 7.895 -15.161 1.00 95.06 65 HIS A O 1
ATOM 517 N N . LYS A 1 66 ? -7.939 6.699 -17.042 1.00 93.56 66 LYS A N 1
ATOM 518 C CA . LYS A 1 66 ? -6.838 7.271 -17.848 1.00 93.56 66 LYS A CA 1
ATOM 519 C C . LYS A 1 66 ? -5.433 7.158 -17.240 1.00 93.56 66 LYS A C 1
ATOM 521 O O . LYS A 1 66 ? -4.525 7.884 -17.643 1.00 93.56 66 LYS A O 1
ATOM 526 N N . VAL A 1 67 ? -5.228 6.232 -16.304 1.00 93.69 67 VAL A N 1
ATOM 527 C CA . VAL A 1 67 ? -3.901 5.930 -15.742 1.00 93.69 67 VAL A CA 1
ATOM 528 C C . VAL A 1 67 ? -3.373 4.686 -16.438 1.00 93.69 67 VAL A C 1
ATOM 530 O O . VAL A 1 67 ? -3.959 3.614 -16.321 1.00 93.69 67 VAL A O 1
ATOM 533 N N . PHE A 1 68 ? -2.278 4.841 -17.180 1.00 92.00 68 PHE A N 1
ATOM 534 C CA . PHE A 1 68 ? -1.692 3.770 -17.994 1.00 92.00 68 PHE A CA 1
ATOM 535 C C . PHE A 1 68 ? -0.269 3.390 -17.567 1.00 92.00 68 PHE A C 1
ATOM 537 O O . PHE A 1 68 ? 0.234 2.354 -17.988 1.00 92.00 68 PHE A O 1
ATOM 544 N N . SER A 1 69 ? 0.396 4.231 -16.770 1.00 90.56 69 SER A N 1
ATOM 545 C CA . SER A 1 69 ? 1.768 4.031 -16.298 1.00 90.56 69 SER A CA 1
ATOM 546 C C . SER A 1 69 ? 2.069 4.976 -15.125 1.00 90.56 69 SER A C 1
ATOM 548 O O . SER A 1 69 ? 1.187 5.683 -14.647 1.00 90.56 69 SER A O 1
ATOM 550 N N . TRP A 1 70 ? 3.325 5.023 -14.685 1.00 86.50 70 TRP A N 1
ATOM 551 C CA . TRP A 1 70 ? 3.843 6.014 -13.734 1.00 86.50 70 TRP A CA 1
ATOM 552 C C . TRP A 1 70 ? 3.974 7.420 -14.331 1.00 86.50 70 TRP A C 1
ATOM 554 O O . TRP A 1 70 ? 4.112 8.401 -13.600 1.00 86.50 70 TRP A O 1
ATOM 564 N N . THR A 1 71 ? 3.958 7.533 -15.658 1.00 88.25 71 THR A N 1
ATOM 565 C CA . THR A 1 71 ? 4.116 8.796 -16.376 1.00 88.25 71 THR A CA 1
ATOM 566 C C . THR A 1 71 ? 3.003 9.017 -17.392 1.00 88.25 71 THR A C 1
ATOM 568 O O . THR A 1 71 ? 2.373 8.079 -17.883 1.00 88.25 71 THR A O 1
ATOM 571 N N . LYS A 1 72 ? 2.772 10.290 -17.707 1.00 86.19 72 LYS A N 1
ATOM 572 C CA . LYS A 1 72 ? 1.880 10.757 -18.767 1.00 86.19 72 LYS A CA 1
ATOM 573 C C . LYS A 1 72 ? 2.645 11.639 -19.745 1.00 86.19 72 LYS A C 1
ATOM 575 O O . LYS A 1 72 ? 3.624 12.296 -19.376 1.00 86.19 72 LYS A O 1
ATOM 580 N N . PHE A 1 73 ? 2.153 11.669 -20.975 1.00 83.62 73 PHE A N 1
ATOM 581 C CA . PHE A 1 73 ? 2.638 12.561 -22.017 1.00 83.62 73 PHE A CA 1
ATOM 582 C C . PHE A 1 73 ? 1.809 13.847 -22.050 1.00 83.62 73 PHE A C 1
ATOM 584 O O . PHE A 1 73 ? 0.618 13.823 -21.739 1.00 83.62 73 PHE A O 1
ATOM 591 N N . SER A 1 74 ? 2.434 14.960 -22.437 1.00 84.19 74 SER A N 1
ATOM 592 C CA . SER A 1 74 ? 1.706 16.141 -22.910 1.00 84.19 74 SER A CA 1
ATOM 593 C C . SER A 1 74 ? 0.937 15.823 -24.194 1.00 84.19 74 SER A C 1
ATOM 595 O O . SER A 1 74 ? 1.302 14.903 -24.928 1.00 84.19 74 SER A O 1
ATOM 597 N N . ASP A 1 75 ? -0.088 16.617 -24.505 1.00 85.88 75 ASP A N 1
ATOM 598 C CA . ASP A 1 75 ? -0.899 16.433 -25.719 1.00 85.88 75 ASP A CA 1
ATOM 599 C C . ASP A 1 75 ? -0.059 16.491 -27.008 1.00 85.88 75 ASP A C 1
ATOM 601 O O . ASP A 1 75 ? -0.368 15.826 -27.994 1.00 85.88 75 ASP A O 1
ATOM 605 N N . ASP A 1 76 ? 1.040 17.253 -26.998 1.00 86.44 76 ASP A N 1
ATOM 606 C CA . ASP A 1 76 ? 1.983 17.356 -28.117 1.00 86.44 76 ASP A CA 1
ATOM 607 C C . ASP A 1 76 ? 3.100 16.294 -28.102 1.00 86.44 76 ASP A C 1
ATOM 609 O O . ASP A 1 76 ? 3.986 16.324 -28.960 1.00 86.44 76 ASP A O 1
ATOM 613 N N . LEU A 1 77 ? 3.061 15.371 -27.134 1.00 82.50 77 LEU A N 1
ATOM 614 C CA . LEU A 1 77 ? 4.001 14.266 -26.920 1.00 82.50 77 LEU A CA 1
ATOM 615 C C . LEU A 1 77 ? 5.460 14.688 -26.675 1.00 82.50 77 LEU A C 1
ATOM 617 O O . LEU A 1 77 ? 6.371 13.864 -26.796 1.00 82.50 77 LEU A O 1
ATOM 621 N N . LYS A 1 78 ? 5.715 15.955 -26.328 1.00 78.88 78 LYS A N 1
ATOM 622 C CA . LYS A 1 78 ? 7.079 16.461 -26.095 1.00 78.88 78 LYS A CA 1
ATOM 623 C C . LYS A 1 78 ? 7.531 16.364 -24.648 1.00 78.88 78 LYS A C 1
ATOM 625 O O . LYS A 1 78 ? 8.737 16.341 -24.392 1.00 78.88 78 LYS A O 1
ATOM 630 N N . GLU A 1 79 ? 6.596 16.316 -23.708 1.00 81.44 79 GLU A N 1
ATOM 631 C CA . GLU A 1 79 ? 6.893 16.274 -22.283 1.00 81.44 79 GLU A CA 1
ATOM 632 C C . GLU A 1 79 ? 6.379 14.986 -21.657 1.00 81.44 79 GLU A C 1
ATOM 634 O O . GLU A 1 79 ? 5.271 14.534 -21.931 1.00 81.44 79 GLU A O 1
ATOM 639 N N . ILE A 1 80 ? 7.204 14.410 -20.785 1.00 83.62 80 ILE A N 1
ATOM 640 C CA . ILE A 1 80 ? 6.848 13.270 -19.945 1.00 83.62 80 ILE A CA 1
ATOM 641 C C . ILE A 1 80 ? 6.874 13.764 -18.506 1.00 83.62 80 ILE A C 1
ATOM 643 O O . ILE A 1 80 ? 7.904 14.255 -18.032 1.00 83.62 80 ILE A O 1
ATOM 647 N N . THR A 1 81 ? 5.748 13.629 -17.816 1.00 84.56 81 THR A N 1
ATOM 648 C CA . THR A 1 81 ? 5.599 14.028 -16.412 1.00 84.56 81 THR A CA 1
ATOM 649 C C . THR A 1 81 ? 5.094 12.853 -15.578 1.00 84.56 81 THR A C 1
ATOM 651 O O . THR A 1 81 ? 4.390 11.997 -16.115 1.00 84.56 81 THR A O 1
ATOM 654 N N . PRO A 1 82 ? 5.456 12.759 -14.286 1.00 88.19 82 PRO A N 1
ATOM 655 C CA . PRO A 1 82 ? 4.859 11.775 -13.391 1.00 88.19 82 PRO A CA 1
ATOM 656 C C . PRO A 1 82 ? 3.347 11.983 -13.277 1.00 88.19 82 PRO A C 1
ATOM 658 O O . PRO A 1 82 ? 2.884 13.126 -13.229 1.00 88.19 82 PRO A O 1
ATOM 661 N N . ILE A 1 83 ? 2.601 10.884 -13.205 1.00 89.44 83 ILE A N 1
ATOM 662 C CA . ILE A 1 83 ? 1.197 10.910 -12.790 1.00 89.44 83 ILE A CA 1
ATOM 663 C C . ILE A 1 83 ? 1.147 11.083 -11.273 1.00 89.44 83 ILE A C 1
ATOM 665 O O . ILE A 1 83 ? 1.970 10.523 -10.549 1.00 89.44 83 ILE A O 1
ATOM 669 N N . ASN A 1 84 ? 0.186 11.866 -10.791 1.00 92.50 84 ASN A N 1
ATOM 670 C CA . ASN A 1 84 ? -0.052 12.052 -9.362 1.00 92.50 84 ASN A CA 1
ATOM 671 C C . ASN A 1 84 ? -1.558 12.099 -9.047 1.00 92.50 84 ASN A C 1
ATOM 673 O O . ASN A 1 84 ? -2.395 11.958 -9.941 1.00 92.50 84 ASN A O 1
ATOM 677 N N . ALA A 1 85 ? -1.926 12.303 -7.781 1.00 94.69 85 ALA A N 1
ATOM 678 C CA . ALA A 1 85 ? -3.322 12.302 -7.340 1.00 94.69 85 ALA A CA 1
ATOM 679 C C . ALA A 1 85 ? -4.210 13.312 -8.088 1.00 94.69 85 ALA A C 1
ATOM 681 O O . ALA A 1 85 ? -5.392 13.042 -8.292 1.00 94.69 85 ALA A O 1
ATOM 682 N N . ASN A 1 86 ? -3.658 14.440 -8.554 1.00 94.50 86 ASN A N 1
ATOM 683 C CA . ASN A 1 86 ? -4.421 15.432 -9.315 1.00 94.50 86 ASN A CA 1
ATOM 684 C C . ASN A 1 86 ? -4.828 14.934 -10.703 1.00 94.50 86 ASN A C 1
ATOM 686 O O . ASN A 1 86 ? -5.729 15.519 -11.299 1.00 94.50 86 ASN A O 1
ATOM 690 N N . ASP A 1 87 ? -4.187 13.899 -11.234 1.00 93.94 87 ASP A N 1
ATOM 691 C CA . ASP A 1 87 ? -4.501 13.352 -12.556 1.00 93.94 87 ASP A CA 1
ATOM 692 C C . ASP A 1 87 ? -5.659 12.353 -12.520 1.00 93.94 87 ASP A C 1
ATOM 694 O O . ASP A 1 87 ? -6.298 12.106 -13.542 1.00 93.94 87 ASP A O 1
ATOM 698 N N . ILE A 1 88 ? -5.980 11.827 -11.338 1.00 95.12 88 ILE A N 1
ATOM 699 C CA . ILE A 1 88 ? -7.095 10.906 -11.133 1.00 95.12 88 ILE A CA 1
ATOM 700 C C . ILE A 1 88 ? -8.378 11.732 -10.987 1.00 95.12 88 ILE A C 1
ATOM 702 O O . ILE A 1 88 ? -8.642 12.326 -9.944 1.00 95.12 88 ILE A O 1
ATOM 706 N N . LYS A 1 89 ? -9.179 11.799 -12.059 1.00 94.31 89 LYS A N 1
ATOM 707 C CA . LYS A 1 89 ? -10.419 12.606 -12.141 1.00 94.31 89 LYS A CA 1
ATOM 708 C C . LYS A 1 89 ? -11.703 11.808 -11.913 1.00 94.31 89 LYS A C 1
ATOM 710 O O . LYS A 1 89 ? -12.771 12.199 -12.375 1.00 94.31 89 LYS A O 1
ATOM 715 N N . ILE A 1 90 ? -11.583 10.685 -11.224 1.00 96.00 90 ILE A N 1
ATOM 716 C CA . ILE A 1 90 ? -12.681 9.773 -10.924 1.00 96.00 90 ILE A CA 1
ATOM 717 C C . ILE A 1 90 ? -12.750 9.532 -9.412 1.00 96.00 90 ILE A C 1
ATOM 719 O O . ILE A 1 90 ? -11.707 9.575 -8.752 1.00 96.00 90 ILE A O 1
ATOM 723 N N . PRO A 1 91 ? -13.947 9.288 -8.854 1.00 96.56 91 PRO A N 1
ATOM 724 C CA . PRO A 1 91 ? -14.072 8.967 -7.443 1.00 96.56 91 PRO A CA 1
ATOM 725 C C . PRO A 1 91 ? -13.438 7.604 -7.149 1.00 96.56 91 PRO A C 1
ATOM 727 O O . PRO A 1 91 ? -13.606 6.640 -7.900 1.00 96.56 91 PRO A O 1
ATOM 730 N N . ARG A 1 92 ? -12.724 7.525 -6.031 1.00 97.56 92 ARG A N 1
ATOM 731 C CA . ARG A 1 92 ? -12.287 6.274 -5.407 1.00 97.56 92 ARG A CA 1
ATOM 732 C C . ARG A 1 92 ? -13.181 5.958 -4.214 1.00 97.56 92 ARG A C 1
ATOM 734 O O . ARG A 1 92 ? -13.998 6.778 -3.796 1.00 97.56 92 ARG A O 1
ATOM 741 N N . VAL A 1 93 ? -13.026 4.766 -3.648 1.00 98.12 93 VAL A N 1
ATOM 742 C CA . VAL A 1 93 ? -13.898 4.248 -2.586 1.00 98.12 93 VAL A CA 1
ATOM 743 C C . VAL A 1 93 ? -14.117 5.250 -1.447 1.00 98.12 93 VAL A C 1
ATOM 745 O O . VAL A 1 93 ? -15.258 5.484 -1.065 1.00 98.12 93 VAL A O 1
ATOM 748 N N . TRP A 1 94 ? -13.076 5.927 -0.956 1.00 97.88 94 TRP A N 1
ATOM 749 C CA . TRP A 1 94 ? -13.227 6.908 0.126 1.00 97.88 94 TRP A CA 1
ATOM 750 C C . TRP A 1 94 ? -13.906 8.211 -0.316 1.00 97.88 94 TRP A C 1
ATOM 752 O O . TRP A 1 94 ? -14.552 8.855 0.504 1.00 97.88 94 TRP A O 1
ATOM 762 N N . ASP A 1 95 ? -13.810 8.597 -1.590 1.00 97.62 95 ASP A N 1
ATOM 763 C CA . ASP A 1 95 ? -14.521 9.766 -2.120 1.00 97.62 95 ASP A CA 1
ATOM 764 C C . ASP A 1 95 ? -16.029 9.504 -2.106 1.00 97.62 95 ASP A C 1
ATOM 766 O O . ASP A 1 95 ? -16.815 10.366 -1.715 1.00 97.62 95 ASP A O 1
ATOM 770 N N . ILE A 1 96 ? -16.425 8.275 -2.448 1.00 97.81 96 ILE A N 1
ATOM 771 C CA . ILE A 1 96 ? -17.813 7.815 -2.359 1.00 97.81 96 ILE A CA 1
ATOM 772 C C . ILE A 1 96 ? -18.252 7.777 -0.890 1.00 97.81 96 ILE A C 1
ATOM 774 O O . ILE A 1 96 ? -19.289 8.336 -0.544 1.00 97.81 96 ILE A O 1
ATOM 778 N N . LEU A 1 97 ? -17.452 7.178 -0.002 1.00 97.62 97 LEU A N 1
ATOM 779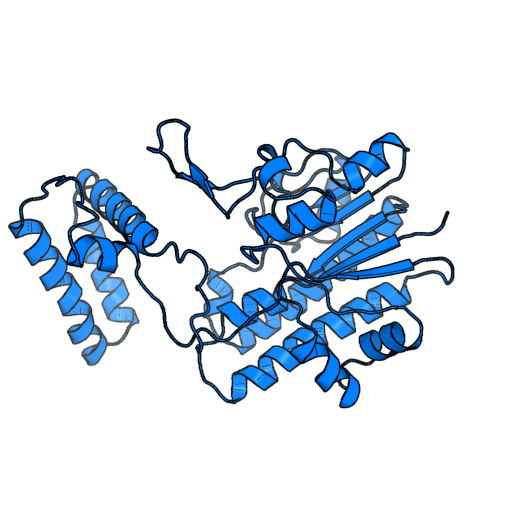 C CA . LEU A 1 97 ? -17.754 7.103 1.434 1.00 97.62 97 LEU A CA 1
ATOM 780 C C . LEU A 1 97 ? -17.904 8.490 2.081 1.00 97.62 97 LEU A C 1
ATOM 782 O O . LEU A 1 97 ? -18.807 8.683 2.900 1.00 97.62 97 LEU A O 1
ATOM 786 N N . ASN A 1 98 ? -17.092 9.471 1.676 1.00 96.75 98 ASN A N 1
ATOM 787 C CA . ASN A 1 98 ? -17.210 10.852 2.142 1.00 96.75 98 ASN A CA 1
ATOM 788 C C . ASN A 1 98 ? -18.594 11.446 1.855 1.00 96.75 98 ASN A C 1
ATOM 790 O O . ASN A 1 98 ? -19.138 12.132 2.719 1.00 96.75 98 ASN A O 1
ATOM 794 N N . VAL A 1 99 ? -19.176 11.176 0.677 1.00 97.25 99 VAL A N 1
ATOM 795 C CA . VAL A 1 99 ? -20.526 11.653 0.311 1.00 97.25 99 VAL A CA 1
ATOM 796 C C . VAL A 1 99 ? -21.581 11.121 1.284 1.00 97.25 99 VAL A C 1
ATOM 798 O O . VAL A 1 99 ? -22.523 11.833 1.624 1.00 97.25 99 VAL A O 1
ATOM 801 N N . TYR A 1 100 ? -21.390 9.905 1.795 1.00 96.88 100 TYR A N 1
ATOM 802 C CA . TYR A 1 100 ? -22.259 9.289 2.802 1.00 96.88 100 TYR A CA 1
ATOM 803 C C . TYR A 1 100 ? -21.886 9.652 4.249 1.00 96.88 100 TYR A C 1
ATOM 805 O O . TYR A 1 100 ? -22.419 9.063 5.189 1.00 96.88 100 TYR A O 1
ATOM 813 N N . GLY A 1 101 ? -20.969 10.602 4.457 1.00 97.00 101 GLY A N 1
ATOM 814 C CA . GLY A 1 101 ? -20.529 11.021 5.790 1.00 97.00 101 GLY A CA 1
ATOM 815 C C . GLY A 1 101 ? -19.707 9.965 6.536 1.00 97.00 101 GLY A C 1
ATOM 816 O O . GLY A 1 101 ? -19.498 10.093 7.744 1.00 97.00 101 GLY A O 1
ATOM 817 N N . ILE A 1 102 ? -19.218 8.936 5.840 1.00 97.75 102 ILE A N 1
ATOM 818 C CA . ILE A 1 102 ? -18.393 7.877 6.422 1.00 97.75 102 ILE A CA 1
ATOM 819 C C . ILE A 1 102 ? -16.950 8.369 6.520 1.00 97.75 102 ILE A C 1
ATOM 821 O O . ILE A 1 102 ? -16.387 8.879 5.549 1.00 97.75 102 ILE A O 1
ATOM 825 N N . LYS A 1 103 ? -16.357 8.224 7.707 1.00 98.38 103 LYS A N 1
ATOM 826 C CA . LYS A 1 103 ? -14.987 8.661 7.964 1.00 98.38 103 LYS A CA 1
ATOM 827 C C . LYS A 1 103 ? -13.974 7.624 7.502 1.00 98.38 103 LYS A C 1
ATOM 829 O O . LYS A 1 103 ? -14.109 6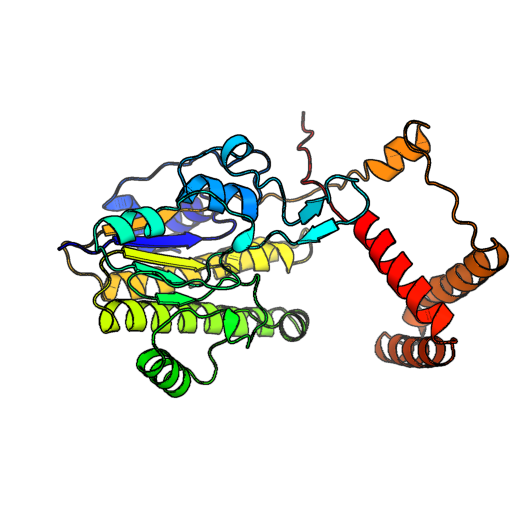.444 7.840 1.00 98.38 103 LYS A O 1
ATOM 834 N N . SER A 1 104 ? -12.942 8.085 6.802 1.00 98.62 104 SER A N 1
ATOM 835 C CA . SER A 1 104 ? -11.906 7.240 6.210 1.00 98.62 104 SER A CA 1
ATOM 836 C C . SER A 1 104 ? -10.491 7.624 6.653 1.00 98.62 104 SER A C 1
ATOM 838 O O . SER A 1 104 ? -10.166 8.808 6.753 1.00 98.62 104 SER A O 1
ATOM 840 N N . VAL A 1 105 ? -9.624 6.631 6.854 1.00 98.81 105 VAL A N 1
ATOM 841 C CA . VAL A 1 105 ? -8.164 6.811 6.937 1.00 98.81 105 VAL A CA 1
ATOM 842 C C . VAL A 1 105 ? -7.523 6.172 5.710 1.00 98.81 105 VAL A C 1
ATOM 844 O O . VAL A 1 105 ? -7.659 4.972 5.499 1.00 98.81 105 VAL A O 1
ATOM 847 N N . VAL A 1 106 ? -6.816 6.956 4.899 1.00 98.75 106 VAL A N 1
ATOM 848 C CA . VAL A 1 106 ? -6.087 6.479 3.714 1.00 98.75 106 VAL A CA 1
ATOM 849 C C . VAL A 1 106 ? -4.600 6.673 3.952 1.00 98.75 106 VAL A C 1
ATOM 851 O O . VAL A 1 106 ? -4.163 7.806 4.135 1.00 98.75 106 VAL A O 1
ATOM 854 N N . MET A 1 107 ? -3.820 5.592 3.976 1.00 98.25 107 MET A N 1
ATOM 855 C CA . MET A 1 107 ? -2.421 5.651 4.390 1.00 98.25 107 MET A CA 1
ATOM 856 C C . MET A 1 107 ? -1.491 4.819 3.505 1.00 98.25 107 MET A C 1
ATOM 858 O O . MET A 1 107 ? -1.747 3.651 3.216 1.00 98.25 107 MET A O 1
ATOM 862 N N . ASN A 1 108 ? -0.364 5.425 3.126 1.00 97.50 108 ASN A N 1
ATOM 863 C CA . ASN A 1 108 ? 0.725 4.800 2.371 1.00 97.50 108 ASN A CA 1
ATOM 864 C C . ASN A 1 108 ? 0.303 4.186 1.017 1.00 97.50 108 ASN A C 1
ATOM 866 O O . ASN A 1 108 ? 0.958 3.279 0.513 1.00 97.50 108 ASN A O 1
ATOM 870 N N . LEU A 1 109 ? -0.792 4.668 0.430 1.00 97.31 109 LEU A N 1
ATOM 871 C CA . LEU A 1 109 ? -1.321 4.198 -0.847 1.00 97.31 109 LEU A CA 1
ATOM 872 C C . LEU A 1 109 ? -0.691 4.989 -2.011 1.00 97.31 109 LEU A C 1
ATOM 874 O O . LEU A 1 109 ? -0.761 6.218 -1.983 1.00 97.31 109 LEU A O 1
ATOM 878 N N . PRO A 1 110 ? -0.131 4.350 -3.050 1.00 94.44 110 PRO A N 1
ATOM 879 C CA . PRO A 1 110 ? 0.409 5.067 -4.207 1.00 94.44 110 PRO A CA 1
ATOM 880 C C . PRO A 1 110 ? -0.635 5.925 -4.943 1.00 94.44 110 PRO A C 1
ATOM 882 O O . PRO A 1 110 ? -1.831 5.626 -4.930 1.00 94.44 110 PRO A O 1
ATOM 885 N N . LEU A 1 111 ? -0.182 6.986 -5.618 1.00 94.25 111 LEU A N 1
ATOM 886 C CA . LEU A 1 111 ? -1.032 7.959 -6.329 1.00 94.25 111 LEU A CA 1
ATOM 887 C C . LEU A 1 111 ? -2.055 8.658 -5.422 1.00 94.25 111 LEU A C 1
ATOM 889 O O . LEU A 1 111 ? -3.211 8.922 -5.790 1.00 94.25 111 LEU A O 1
ATOM 893 N N . THR A 1 112 ? -1.612 8.977 -4.214 1.00 96.56 112 THR A N 1
ATOM 894 C CA . THR A 1 112 ? -2.349 9.837 -3.282 1.00 96.56 112 THR A CA 1
ATOM 895 C C . THR A 1 112 ? -1.618 11.139 -2.993 1.00 96.56 112 THR A C 1
ATOM 897 O O . THR A 1 112 ? -2.213 12.009 -2.368 1.00 96.56 112 THR A O 1
ATOM 900 N N . TYR A 1 113 ? -0.398 11.329 -3.511 1.00 96.06 113 TYR A N 1
ATOM 901 C CA . TYR A 1 113 ? 0.310 12.599 -3.429 1.00 96.06 113 TYR A CA 1
ATOM 902 C C . TYR A 1 113 ? -0.069 13.556 -4.579 1.00 96.06 113 TYR A C 1
ATOM 904 O O . TYR A 1 113 ? -0.158 13.120 -5.727 1.00 96.06 113 TYR A O 1
ATOM 912 N N . PRO A 1 114 ? -0.217 14.871 -4.330 1.00 96.88 114 PRO A N 1
ATOM 913 C CA . PRO A 1 114 ? -0.371 15.469 -3.008 1.00 96.88 114 PRO A CA 1
ATOM 914 C C . PRO A 1 114 ? -1.691 15.025 -2.368 1.00 96.88 114 PRO A C 1
ATOM 916 O O . PRO A 1 114 ? -2.701 14.876 -3.062 1.00 96.88 114 PRO A O 1
ATOM 919 N N . ALA A 1 115 ? -1.676 14.845 -1.048 1.00 97.44 115 ALA A N 1
ATOM 920 C CA . ALA A 1 115 ? -2.869 14.491 -0.297 1.00 97.44 115 ALA A CA 1
ATOM 921 C C . ALA A 1 115 ? -3.909 15.608 -0.414 1.00 97.44 115 ALA A C 1
ATOM 923 O O . ALA A 1 115 ? -3.579 16.796 -0.385 1.00 97.44 115 ALA A O 1
ATOM 924 N N . TYR A 1 116 ? -5.178 15.222 -0.502 1.00 96.62 116 TYR A N 1
ATOM 925 C CA . TYR A 1 116 ? -6.305 16.147 -0.536 1.00 96.62 116 TYR A CA 1
ATOM 926 C C . TYR A 1 116 ? -7.282 15.852 0.609 1.00 96.62 116 TYR A C 1
ATOM 928 O O . TYR A 1 116 ? -7.317 14.727 1.118 1.00 96.62 116 TYR A O 1
ATOM 936 N N . PRO A 1 117 ? -8.062 16.854 1.055 1.00 96.06 117 PRO A N 1
ATOM 937 C CA . PRO A 1 117 ? -8.978 16.684 2.174 1.00 96.06 117 PRO A CA 1
ATOM 938 C C . PRO A 1 117 ? -10.040 15.615 1.908 1.00 96.06 117 PRO A C 1
ATOM 940 O O . PRO A 1 117 ? -10.696 15.619 0.868 1.00 96.06 117 PRO A O 1
ATOM 943 N N . ILE A 1 118 ? -10.246 14.750 2.899 1.00 96.88 118 ILE A N 1
ATOM 944 C CA . ILE A 1 118 ? -11.342 13.781 2.960 1.00 96.88 118 ILE A CA 1
ATOM 945 C C . ILE A 1 118 ? -12.053 13.892 4.314 1.00 96.88 118 ILE A C 1
ATOM 947 O O . ILE A 1 118 ? -11.540 14.532 5.234 1.00 96.88 118 ILE A O 1
ATOM 951 N N . ASN A 1 119 ? -13.219 13.262 4.470 1.00 96.81 119 ASN A N 1
ATOM 952 C CA . ASN A 1 119 ? -13.842 13.110 5.783 1.00 96.81 119 ASN A CA 1
ATOM 953 C C . ASN A 1 119 ? -13.013 12.110 6.605 1.00 96.81 119 ASN A C 1
ATOM 955 O O . ASN A 1 119 ? -13.242 10.907 6.550 1.00 96.81 119 ASN A O 1
ATOM 959 N N . GLY A 1 120 ? -11.996 12.595 7.314 1.00 97.31 120 GLY A N 1
ATOM 960 C CA . GLY A 1 120 ? -11.017 11.766 8.013 1.00 97.31 120 GLY A CA 1
ATOM 961 C C . GLY A 1 120 ? -9.591 12.223 7.724 1.00 97.31 120 GLY A C 1
ATOM 962 O O . GLY A 1 120 ? -9.296 13.411 7.861 1.00 97.31 120 GLY A O 1
ATOM 963 N N . VAL A 1 121 ? -8.700 11.291 7.380 1.00 98.25 121 VAL A N 1
ATOM 964 C CA . VAL A 1 121 ? -7.263 11.569 7.212 1.00 98.25 121 VAL A CA 1
ATOM 965 C C . VAL A 1 121 ? -6.702 10.877 5.980 1.00 98.25 121 VAL A C 1
ATOM 967 O O . VAL A 1 121 ? -6.931 9.688 5.770 1.00 98.25 121 VAL A O 1
ATOM 970 N N . MET A 1 122 ? -5.885 11.603 5.218 1.00 98.56 122 MET A N 1
ATOM 971 C CA . MET A 1 122 ? -5.051 11.033 4.164 1.00 98.56 122 MET A CA 1
ATOM 972 C C . MET A 1 122 ? -3.568 11.277 4.457 1.00 98.56 122 MET A C 1
ATOM 974 O O . MET A 1 122 ? -3.154 12.406 4.724 1.00 98.56 122 MET A O 1
ATOM 978 N N . VAL A 1 123 ? -2.767 10.218 4.380 1.00 97.81 123 VAL A N 1
ATOM 979 C CA . VAL A 1 123 ? -1.301 10.240 4.417 1.00 97.81 123 VAL A CA 1
ATOM 980 C C . VAL A 1 123 ? -0.800 9.496 3.183 1.00 97.81 123 VAL A C 1
ATOM 982 O O . VAL A 1 123 ? -1.093 8.315 3.001 1.00 97.81 123 VAL A O 1
ATOM 985 N N . SER A 1 124 ? -0.077 10.199 2.317 1.00 96.62 124 SER A N 1
ATOM 986 C CA . SER A 1 124 ? 0.237 9.721 0.971 1.00 96.62 124 SER A CA 1
ATOM 987 C C . SER A 1 124 ? 1.160 8.499 0.960 1.00 96.62 124 SER A C 1
ATOM 989 O O . SER A 1 124 ? 1.783 8.165 1.970 1.00 96.62 124 SER A O 1
ATOM 991 N N . GLY A 1 125 ? 1.236 7.834 -0.192 1.00 93.06 125 GLY A N 1
ATOM 992 C CA . GLY A 1 125 ? 2.198 6.776 -0.487 1.00 93.06 125 GLY A CA 1
ATOM 993 C C . GLY A 1 125 ? 3.597 7.282 -0.827 1.00 93.06 125 GLY A C 1
ATOM 994 O O . GLY A 1 125 ? 3.891 8.477 -0.792 1.00 93.06 125 GLY A O 1
ATOM 995 N N . PHE A 1 126 ? 4.465 6.336 -1.186 1.00 88.88 126 PHE A N 1
ATOM 996 C CA . PHE A 1 126 ? 5.880 6.562 -1.501 1.00 88.88 126 PHE A CA 1
ATOM 997 C C . PHE A 1 126 ? 6.136 7.479 -2.716 1.00 88.88 126 PHE A C 1
ATOM 999 O O . PHE A 1 126 ? 7.286 7.811 -2.998 1.00 88.88 126 PHE A O 1
ATOM 1006 N N . ASP A 1 127 ? 5.081 7.883 -3.429 1.00 86.12 127 ASP A N 1
ATOM 1007 C CA . ASP A 1 127 ? 5.087 8.909 -4.472 1.00 86.12 127 ASP A CA 1
ATOM 1008 C C . ASP A 1 127 ? 5.332 10.334 -3.932 1.00 86.12 127 ASP A C 1
ATOM 1010 O O . ASP A 1 127 ? 5.581 11.247 -4.722 1.00 86.12 127 ASP A O 1
ATOM 1014 N N . ALA A 1 128 ? 5.328 10.526 -2.607 1.00 87.44 128 ALA A N 1
ATOM 1015 C CA . ALA A 1 128 ? 5.777 11.754 -1.953 1.00 87.44 128 ALA A CA 1
ATOM 1016 C C . ALA A 1 128 ? 7.219 11.661 -1.424 1.00 87.44 128 ALA A C 1
ATOM 1018 O O . ALA A 1 128 ? 7.705 10.590 -1.059 1.00 87.44 128 ALA A O 1
ATOM 1019 N N . GLU A 1 129 ? 7.886 12.811 -1.285 1.00 84.06 129 GLU A N 1
ATOM 1020 C CA . GLU A 1 129 ? 9.152 12.878 -0.551 1.00 84.06 129 GLU A CA 1
ATOM 1021 C C . GLU A 1 129 ? 8.952 12.539 0.938 1.00 84.06 129 GLU A C 1
ATOM 1023 O O . GLU A 1 129 ? 7.897 12.799 1.517 1.00 84.06 129 GLU A O 1
ATOM 1028 N N . ALA A 1 130 ? 10.001 11.996 1.568 1.00 81.06 130 ALA A N 1
ATOM 1029 C CA . ALA A 1 130 ? 9.993 11.505 2.950 1.00 81.06 130 ALA A CA 1
ATOM 1030 C C . ALA A 1 130 ? 9.333 12.463 3.964 1.00 81.06 130 ALA A C 1
ATOM 1032 O O . ALA A 1 130 ? 8.574 12.008 4.820 1.00 81.06 130 ALA A O 1
ATOM 1033 N N . TYR A 1 131 ? 9.591 13.770 3.831 1.00 83.94 131 TYR A N 1
ATOM 1034 C CA . TYR A 1 131 ? 9.134 14.821 4.746 1.00 83.94 131 TYR A CA 1
ATOM 1035 C C . TYR A 1 131 ? 8.431 15.974 4.006 1.00 83.94 131 TYR A C 1
ATOM 1037 O O . TYR A 1 131 ? 8.754 17.143 4.215 1.00 83.94 131 TYR A O 1
ATOM 1045 N N . ASP A 1 132 ? 7.488 15.659 3.114 1.00 88.06 132 ASP A N 1
ATOM 1046 C CA . ASP A 1 132 ? 6.662 16.672 2.443 1.00 88.06 132 ASP A CA 1
ATOM 1047 C C . ASP A 1 132 ? 5.339 16.900 3.185 1.00 88.06 132 ASP A C 1
ATOM 1049 O O . ASP A 1 132 ? 4.502 16.005 3.300 1.00 88.06 132 ASP A O 1
ATOM 1053 N N . ASP A 1 133 ? 5.099 18.131 3.637 1.00 87.75 133 ASP A N 1
ATOM 1054 C CA . ASP A 1 133 ? 3.853 18.504 4.310 1.00 87.75 133 ASP A CA 1
ATOM 1055 C C . ASP A 1 133 ? 2.598 18.296 3.443 1.00 87.75 133 ASP A C 1
ATOM 1057 O O . ASP A 1 133 ? 1.520 18.040 3.991 1.00 87.75 133 ASP A O 1
ATOM 1061 N N . ARG A 1 134 ? 2.737 18.354 2.110 1.00 93.12 134 ARG A N 1
ATOM 1062 C CA . ARG A 1 134 ? 1.663 18.092 1.133 1.00 93.12 134 ARG A CA 1
ATOM 1063 C C . ARG A 1 134 ? 1.301 16.615 1.033 1.00 93.12 134 ARG A C 1
ATOM 1065 O O . ARG A 1 134 ? 0.294 16.281 0.419 1.00 93.12 134 ARG A O 1
ATOM 1072 N N . ALA A 1 135 ? 2.095 15.725 1.625 1.00 94.88 135 ALA A N 1
ATOM 1073 C CA . ALA A 1 135 ? 1.769 14.308 1.710 1.00 94.88 135 ALA A CA 1
ATOM 1074 C C . ALA A 1 135 ? 0.675 14.019 2.747 1.00 94.88 135 ALA A C 1
ATOM 1076 O O . ALA A 1 135 ? 0.223 12.884 2.852 1.00 94.88 135 ALA A O 1
ATOM 1077 N N . THR A 1 136 ? 0.237 15.020 3.516 1.00 96.06 136 THR A N 1
ATOM 1078 C CA . THR A 1 136 ? -0.760 14.855 4.576 1.00 96.06 136 THR A CA 1
ATOM 1079 C C . THR A 1 136 ? -1.951 15.780 4.377 1.00 96.06 136 THR A C 1
ATOM 1081 O O . THR A 1 136 ? -1.782 16.980 4.174 1.00 96.06 136 THR A O 1
ATOM 1084 N N . ALA A 1 137 ? -3.156 15.229 4.496 1.00 96.62 137 ALA A N 1
ATOM 1085 C CA . ALA A 1 137 ? -4.396 15.983 4.611 1.00 96.62 137 ALA A CA 1
ATOM 1086 C C . ALA A 1 137 ? -5.106 15.564 5.903 1.00 96.62 137 ALA A C 1
ATOM 1088 O O . ALA A 1 137 ? -5.705 14.492 5.997 1.00 96.62 137 ALA A O 1
ATOM 1089 N N . MET A 1 138 ? -4.981 16.415 6.919 1.00 95.06 138 MET A N 1
ATOM 1090 C CA . MET A 1 138 ? -5.599 16.278 8.236 1.00 95.06 138 MET A CA 1
ATOM 1091 C C . MET A 1 138 ? -5.780 17.670 8.852 1.00 95.06 138 MET A C 1
ATOM 1093 O O . MET A 1 138 ? -5.176 18.635 8.384 1.00 95.06 138 MET A O 1
ATOM 1097 N N . THR A 1 139 ? -6.613 17.797 9.886 1.00 94.69 139 THR A N 1
ATOM 1098 C CA . THR A 1 139 ? -6.779 19.081 10.585 1.00 94.69 139 THR A CA 1
ATOM 1099 C C . THR A 1 139 ? -5.474 19.494 11.267 1.00 94.69 139 THR A C 1
ATOM 1101 O O . THR A 1 139 ? -4.746 18.639 11.765 1.00 94.69 139 THR A O 1
ATOM 1104 N N . GLU A 1 140 ? -5.182 20.795 11.339 1.00 94.50 140 GLU A N 1
ATOM 1105 C CA . GLU A 1 140 ? -3.944 21.294 11.966 1.00 94.50 140 GLU A CA 1
ATOM 1106 C C . GLU A 1 140 ? -3.719 20.782 13.404 1.00 94.50 140 GLU A C 1
ATOM 1108 O O . GLU A 1 140 ? -2.607 20.342 13.703 1.00 94.50 140 GLU A O 1
ATOM 1113 N N . PRO A 1 141 ? -4.737 20.721 14.295 1.00 96.25 141 PRO A N 1
ATOM 1114 C CA . PRO A 1 141 ? -4.554 20.128 15.620 1.00 96.25 141 PRO A CA 1
ATOM 1115 C C . PRO A 1 141 ? -4.105 18.663 15.564 1.00 96.25 141 PRO A C 1
ATOM 1117 O O . PRO A 1 141 ? -3.180 18.277 16.275 1.00 96.25 141 PRO A O 1
ATOM 1120 N N . LEU A 1 142 ? -4.716 17.857 14.686 1.00 96.44 142 LEU A N 1
ATOM 1121 C CA . LEU A 1 142 ? -4.349 16.451 14.527 1.00 96.44 142 LEU A CA 1
ATOM 1122 C C . LEU A 1 142 ? -2.976 16.299 13.865 1.00 96.44 142 LEU A C 1
ATOM 1124 O O . LEU A 1 142 ? -2.223 15.407 14.241 1.00 96.44 142 LEU A O 1
ATOM 1128 N N . LYS A 1 143 ? -2.622 17.185 12.928 1.00 94.75 143 LYS A N 1
ATOM 1129 C CA . LYS A 1 143 ? -1.303 17.213 12.286 1.00 94.75 143 LYS A CA 1
ATOM 1130 C C . LYS A 1 143 ? -0.188 17.444 13.291 1.00 94.75 143 LYS A C 1
ATOM 1132 O O . LYS A 1 143 ? 0.814 16.732 13.264 1.00 94.75 143 LYS A O 1
ATOM 1137 N N . ASN A 1 144 ? -0.375 18.411 14.182 1.00 95.19 144 ASN A N 1
ATOM 1138 C CA . ASN A 1 144 ? 0.598 18.728 15.221 1.00 95.19 144 ASN A CA 1
ATOM 1139 C C . ASN A 1 144 ? 0.738 17.573 16.219 1.00 95.19 144 ASN A C 1
ATOM 1141 O O . ASN A 1 144 ? 1.857 17.139 16.479 1.00 95.19 144 ASN A O 1
ATOM 1145 N N . GLU A 1 145 ? -0.381 17.007 16.684 1.00 96.75 145 GLU A N 1
ATOM 1146 C CA . GLU A 1 145 ? -0.370 15.835 17.572 1.00 96.75 145 GLU A CA 1
ATOM 1147 C C . GLU A 1 145 ? 0.300 14.621 16.905 1.00 96.75 145 GLU A C 1
ATOM 1149 O O . GLU A 1 145 ? 1.101 13.923 17.527 1.00 96.75 145 GLU A O 1
ATOM 1154 N N . PHE A 1 146 ? 0.024 14.382 15.619 1.00 95.56 146 PHE A N 1
ATOM 1155 C CA . PHE A 1 146 ? 0.628 13.290 14.857 1.00 95.56 146 PHE A CA 1
ATOM 1156 C C . PHE A 1 146 ? 2.147 13.453 14.733 1.00 95.56 146 PHE A C 1
ATOM 1158 O O . PHE A 1 146 ? 2.880 12.491 14.961 1.00 95.56 146 PHE A O 1
ATOM 1165 N N . LYS A 1 147 ? 2.628 14.666 14.427 1.00 93.94 147 LYS A N 1
ATOM 1166 C CA . LYS A 1 147 ? 4.066 14.977 14.357 1.00 93.94 147 LYS A CA 1
ATOM 1167 C C . LYS A 1 147 ? 4.755 14.855 15.717 1.00 93.94 147 LYS A C 1
ATOM 1169 O O . LYS A 1 147 ? 5.881 14.378 15.772 1.00 93.94 147 LYS A O 1
ATOM 1174 N N . GLU A 1 148 ? 4.098 15.255 16.803 1.00 95.62 148 GLU A N 1
ATOM 1175 C CA . GLU A 1 148 ? 4.642 15.113 18.160 1.00 95.62 148 GLU A CA 1
ATOM 1176 C C . GLU A 1 148 ? 4.745 13.640 18.577 1.00 95.62 148 GLU A C 1
ATOM 1178 O O . GLU A 1 148 ? 5.749 13.218 19.148 1.00 95.62 148 GLU A O 1
ATOM 1183 N N . LYS A 1 149 ? 3.723 12.840 18.256 1.00 96.25 149 LYS A N 1
ATOM 1184 C CA . LYS A 1 149 ? 3.677 11.416 18.603 1.00 96.25 149 LYS A CA 1
ATOM 1185 C C . LYS A 1 149 ? 4.593 10.555 17.734 1.00 96.25 149 LYS A C 1
ATOM 1187 O O . LYS A 1 149 ? 5.160 9.581 18.228 1.00 96.25 149 LYS A O 1
ATOM 1192 N N . TYR A 1 150 ? 4.734 10.903 16.457 1.00 94.62 150 TYR A N 1
ATOM 1193 C CA . TYR A 1 150 ? 5.554 10.181 15.487 1.00 94.62 150 TYR A CA 1
ATOM 1194 C C . TYR A 1 150 ? 6.554 11.125 14.793 1.00 94.62 150 TYR A C 1
ATOM 1196 O O . TYR A 1 150 ? 6.473 11.322 13.578 1.00 94.62 150 TYR A O 1
ATOM 1204 N N . PRO A 1 151 ? 7.528 11.690 15.535 1.00 90.38 151 PRO A N 1
ATOM 1205 C CA . PRO A 1 151 ? 8.464 12.685 14.999 1.00 90.38 151 PRO A CA 1
ATOM 1206 C C . PRO A 1 151 ? 9.356 12.125 13.886 1.00 90.38 151 PRO A C 1
ATOM 1208 O O . PRO A 1 151 ? 9.753 12.853 12.982 1.00 90.38 151 PRO A O 1
ATOM 1211 N N . ASP A 1 152 ? 9.608 10.814 13.916 1.00 88.81 152 ASP A N 1
ATOM 1212 C CA . ASP A 1 152 ? 10.401 10.090 12.919 1.00 88.81 152 ASP A CA 1
ATOM 1213 C C . ASP A 1 152 ? 9.524 9.319 11.912 1.00 88.81 152 ASP A C 1
ATOM 1215 O O . ASP A 1 152 ? 9.951 8.282 11.379 1.00 88.81 152 ASP A O 1
ATOM 1219 N N . TYR A 1 153 ? 8.265 9.729 11.723 1.00 91.44 153 TYR A N 1
ATOM 1220 C CA . TYR A 1 153 ? 7.428 9.188 10.656 1.00 91.44 153 TYR A CA 1
ATOM 1221 C C . TYR A 1 153 ? 7.898 9.741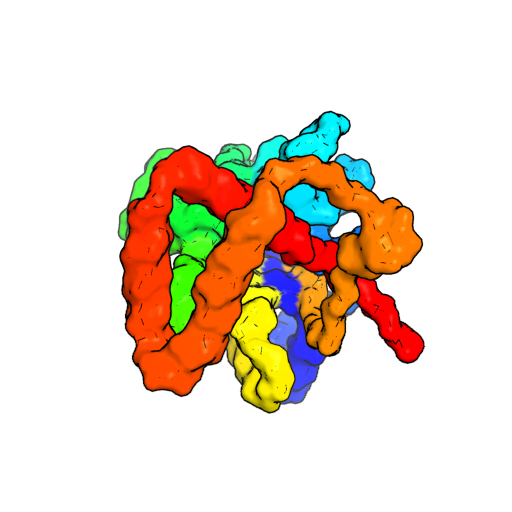 9.309 1.00 91.44 153 TYR A C 1
ATOM 1223 O O . TYR A 1 153 ? 7.999 10.950 9.120 1.00 91.44 153 TYR A O 1
ATOM 1231 N N . SER A 1 154 ? 8.157 8.839 8.368 1.00 90.19 154 SER A N 1
ATOM 1232 C CA . SER A 1 154 ? 8.521 9.168 6.993 1.00 90.19 154 SER A CA 1
ATOM 1233 C C . SER A 1 154 ? 7.516 8.529 6.048 1.00 90.19 154 SER A C 1
ATOM 1235 O O . SER A 1 154 ? 7.077 7.400 6.277 1.00 90.19 154 SER A O 1
ATOM 1237 N N . ILE A 1 155 ? 7.181 9.228 4.964 1.00 88.31 155 ILE A N 1
ATOM 1238 C CA . ILE A 1 155 ? 6.310 8.682 3.917 1.00 88.31 155 ILE A CA 1
ATOM 1239 C C . ILE A 1 155 ? 6.957 7.462 3.245 1.00 88.31 155 ILE A C 1
ATOM 1241 O O . ILE A 1 155 ? 6.306 6.447 2.986 1.00 88.31 155 ILE A O 1
ATOM 1245 N N . MET A 1 156 ? 8.270 7.528 3.022 1.00 84.81 156 MET A N 1
ATOM 1246 C CA . MET A 1 156 ? 9.023 6.483 2.341 1.00 84.81 156 MET A CA 1
ATOM 1247 C C . MET A 1 156 ? 10.304 6.113 3.086 1.00 84.81 156 MET A C 1
ATOM 1249 O O . MET A 1 156 ? 10.926 6.941 3.756 1.00 84.81 156 MET A O 1
ATOM 1253 N N . VAL A 1 157 ? 10.760 4.877 2.899 1.00 81.75 157 VAL A N 1
ATOM 1254 C CA . VAL A 1 157 ? 12.117 4.497 3.295 1.00 81.75 157 VAL A CA 1
ATOM 1255 C C . VAL A 1 157 ? 13.102 5.175 2.345 1.00 81.75 157 VAL A C 1
ATOM 1257 O O . VAL A 1 157 ? 13.057 4.967 1.135 1.00 81.75 157 VAL A O 1
ATOM 1260 N N . GLU A 1 158 ? 14.014 5.987 2.877 1.00 72.00 158 GLU A N 1
ATOM 1261 C CA . GLU A 1 158 ? 14.971 6.716 2.044 1.00 72.00 158 GLU A CA 1
ATOM 1262 C C . GLU A 1 158 ? 15.893 5.767 1.257 1.00 72.00 158 GLU A C 1
ATOM 1264 O O . GLU A 1 158 ? 16.726 5.056 1.832 1.00 72.00 158 GLU A O 1
ATOM 1269 N N . TYR A 1 159 ? 15.810 5.816 -0.079 1.00 65.69 159 TYR A N 1
ATOM 1270 C CA . TYR A 1 159 ? 16.568 4.937 -0.979 1.00 65.69 159 TYR A CA 1
ATOM 1271 C C . TYR A 1 159 ? 18.088 4.971 -0.744 1.00 65.69 159 TYR A C 1
ATOM 1273 O O . TYR A 1 159 ? 18.772 3.959 -0.875 1.00 65.69 159 TYR A O 1
ATOM 1281 N N . LYS A 1 160 ? 18.656 6.109 -0.333 1.00 65.25 160 LYS A N 1
ATOM 1282 C CA . LYS A 1 160 ? 20.098 6.212 -0.037 1.00 65.25 160 LYS A CA 1
ATOM 1283 C C . LYS A 1 160 ? 20.550 5.265 1.089 1.00 65.25 160 LYS A C 1
ATOM 1285 O O . LYS A 1 160 ? 21.719 4.888 1.149 1.00 65.25 160 LYS A O 1
ATOM 1290 N N . ASN A 1 161 ? 19.632 4.876 1.973 1.00 65.38 161 ASN A N 1
ATOM 1291 C CA . ASN A 1 161 ? 19.921 4.019 3.115 1.00 65.38 161 ASN A CA 1
ATOM 1292 C C . ASN A 1 161 ? 19.740 2.533 2.789 1.00 65.38 161 ASN A C 1
ATOM 1294 O O . ASN A 1 161 ? 20.456 1.699 3.340 1.00 65.38 161 ASN A O 1
ATOM 1298 N N . ILE A 1 162 ? 18.849 2.187 1.853 1.00 64.81 162 ILE A N 1
ATOM 1299 C CA . ILE A 1 162 ? 18.565 0.782 1.528 1.00 64.81 162 ILE A CA 1
ATOM 1300 C C . ILE A 1 162 ? 19.731 0.102 0.794 1.00 64.81 162 ILE A C 1
ATOM 1302 O O . ILE A 1 162 ? 20.008 -1.077 1.013 1.00 64.81 162 ILE A O 1
ATOM 1306 N N . TYR A 1 163 ? 20.487 0.844 -0.020 1.00 68.44 163 TYR A N 1
ATOM 1307 C CA . TYR A 1 163 ? 21.633 0.309 -0.772 1.00 68.44 163 TYR A CA 1
ATOM 1308 C C . TYR A 1 163 ? 22.898 0.105 0.072 1.00 68.44 163 TYR A C 1
ATOM 1310 O O . TYR A 1 163 ? 23.918 -0.336 -0.450 1.00 68.44 163 TYR A O 1
ATOM 1318 N N . GLN A 1 164 ? 22.837 0.365 1.381 1.00 72.00 164 GLN A N 1
ATOM 1319 C CA . GLN A 1 164 ? 23.960 0.127 2.294 1.00 72.00 164 GLN A CA 1
ATOM 1320 C C . GLN A 1 164 ? 24.126 -1.358 2.667 1.00 72.00 164 GLN A C 1
ATOM 1322 O O . GLN A 1 164 ? 25.169 -1.749 3.186 1.00 72.00 164 GLN A O 1
ATOM 1327 N N . GLY A 1 165 ? 23.123 -2.196 2.385 1.00 81.44 165 GLY A N 1
ATOM 1328 C CA . GLY A 1 165 ? 23.202 -3.651 2.514 1.00 81.44 165 GLY A CA 1
ATOM 1329 C C . GLY A 1 165 ? 21.904 -4.284 3.013 1.00 81.44 165 GLY A C 1
ATOM 1330 O O . GLY A 1 165 ? 21.052 -3.614 3.598 1.00 81.44 165 GLY A O 1
ATOM 1331 N N . LEU A 1 166 ? 21.770 -5.600 2.818 1.00 83.81 166 LEU A N 1
ATOM 1332 C CA . LEU A 1 166 ? 20.535 -6.335 3.111 1.00 83.81 166 LEU A CA 1
ATOM 1333 C C . LEU A 1 166 ? 20.100 -6.235 4.582 1.00 83.81 166 LEU A C 1
ATOM 1335 O O . LEU A 1 166 ? 18.912 -6.125 4.854 1.00 83.81 166 LEU A O 1
ATOM 1339 N N . GLU A 1 167 ? 21.023 -6.255 5.543 1.00 87.56 167 GLU A N 1
ATOM 1340 C CA . GLU A 1 167 ? 20.648 -6.150 6.962 1.00 87.56 167 GLU A CA 1
ATOM 1341 C C . GLU A 1 167 ? 20.084 -4.766 7.311 1.00 87.56 167 GLU A C 1
ATOM 1343 O O . GLU A 1 167 ? 19.105 -4.663 8.049 1.00 87.56 167 GLU A O 1
ATOM 1348 N N . ILE A 1 168 ? 20.639 -3.704 6.717 1.00 87.06 168 ILE A N 1
ATOM 1349 C CA . ILE A 1 168 ? 20.123 -2.339 6.874 1.00 87.06 168 ILE A CA 1
ATOM 1350 C C . ILE A 1 168 ? 18.755 -2.225 6.199 1.00 87.06 168 ILE A C 1
ATOM 1352 O O . ILE A 1 168 ? 17.822 -1.729 6.826 1.00 87.06 168 ILE A O 1
ATOM 1356 N N . PHE A 1 169 ? 18.602 -2.760 4.981 1.00 88.19 169 PHE A N 1
ATOM 1357 C CA . PHE A 1 169 ? 17.302 -2.866 4.312 1.00 88.19 169 PHE A CA 1
ATOM 1358 C C . PHE A 1 169 ? 16.273 -3.524 5.238 1.00 88.19 169 PHE A C 1
ATOM 1360 O O . PHE A 1 169 ? 15.214 -2.956 5.499 1.00 88.19 169 PHE A O 1
ATOM 1367 N N . LYS A 1 170 ? 16.596 -4.706 5.779 1.00 90.69 170 LYS A N 1
ATOM 1368 C CA . LYS A 1 170 ? 15.667 -5.481 6.608 1.00 90.69 170 LYS A CA 1
ATOM 1369 C C . LYS A 1 170 ? 15.276 -4.742 7.880 1.00 90.69 170 LYS A C 1
ATOM 1371 O O . LYS A 1 170 ? 14.108 -4.777 8.264 1.00 90.69 170 LYS A O 1
ATOM 1376 N N . LYS A 1 171 ? 16.232 -4.065 8.519 1.00 92.50 171 LYS A N 1
ATOM 1377 C CA . LYS A 1 171 ? 15.971 -3.228 9.692 1.00 92.50 171 LYS A CA 1
ATOM 1378 C C . LYS A 1 171 ? 15.000 -2.094 9.352 1.00 92.50 171 LYS A C 1
ATOM 1380 O O . LYS A 1 171 ? 13.953 -1.999 9.984 1.00 92.50 171 LYS A O 1
ATOM 1385 N N . LEU A 1 172 ? 15.322 -1.293 8.335 1.00 92.00 172 LEU A N 1
ATOM 1386 C CA . LEU A 1 172 ? 14.540 -0.112 7.961 1.00 92.00 172 LEU A CA 1
ATOM 1387 C C . LEU A 1 172 ? 13.114 -0.472 7.549 1.00 92.00 172 LEU A C 1
ATOM 1389 O O . LEU A 1 172 ? 12.172 0.154 8.011 1.00 92.00 172 LEU A O 1
ATOM 1393 N N . TRP A 1 173 ? 12.942 -1.510 6.733 1.00 93.06 173 TRP A N 1
ATOM 1394 C CA . TRP A 1 173 ? 11.618 -1.919 6.267 1.00 93.06 173 TRP A CA 1
ATOM 1395 C C . TRP A 1 173 ? 10.762 -2.572 7.349 1.00 93.06 173 TRP A C 1
ATOM 1397 O O . TRP A 1 173 ? 9.544 -2.399 7.351 1.00 93.06 173 TRP A O 1
ATOM 1407 N N . LYS A 1 174 ? 11.377 -3.290 8.296 1.00 96.06 174 LYS A N 1
ATOM 1408 C CA . LYS A 1 174 ? 10.660 -3.785 9.476 1.00 96.06 174 LYS A CA 1
ATOM 1409 C C . LYS A 1 174 ? 10.174 -2.627 10.350 1.00 96.06 174 LYS A C 1
ATOM 1411 O O . LYS A 1 174 ? 9.042 -2.661 10.824 1.00 96.06 174 LYS A O 1
ATOM 1416 N N . GLU A 1 175 ? 11.025 -1.626 10.568 1.00 95.56 175 GLU A N 1
ATOM 1417 C CA . GLU A 1 175 ? 10.667 -0.416 11.316 1.00 95.56 175 GLU A CA 1
ATOM 1418 C C . GLU A 1 175 ? 9.587 0.400 10.589 1.00 95.56 175 GLU A C 1
ATOM 1420 O O . GLU A 1 175 ? 8.639 0.835 11.236 1.00 95.56 175 GLU A O 1
ATOM 1425 N N . ASP A 1 176 ? 9.679 0.5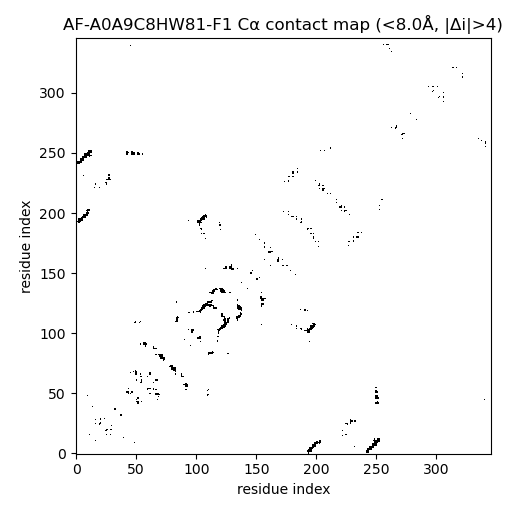45 9.265 1.00 95.50 176 ASP A N 1
ATOM 1426 C CA . ASP A 1 176 ? 8.684 1.229 8.428 1.00 95.50 176 ASP A CA 1
ATOM 1427 C C . ASP A 1 176 ? 7.307 0.566 8.519 1.00 95.50 176 ASP A C 1
ATOM 1429 O O . ASP A 1 176 ? 6.332 1.236 8.856 1.00 95.50 176 ASP A O 1
ATOM 1433 N N . CYS A 1 177 ? 7.236 -0.757 8.313 1.00 97.75 177 CYS A N 1
ATOM 1434 C CA . CYS A 1 177 ? 5.977 -1.496 8.420 1.00 97.75 177 CYS A CA 1
ATOM 1435 C C . CYS A 1 177 ? 5.353 -1.300 9.804 1.00 97.75 177 CYS A C 1
ATOM 1437 O O . CYS A 1 177 ? 4.187 -0.930 9.897 1.00 97.75 177 CYS A O 1
ATOM 1439 N N . ARG A 1 178 ? 6.148 -1.454 10.871 1.00 98.00 178 ARG A N 1
ATOM 1440 C CA . ARG A 1 178 ? 5.676 -1.275 12.247 1.00 98.00 178 ARG A CA 1
ATOM 1441 C C . ARG A 1 178 ? 5.159 0.137 12.518 1.00 98.00 178 ARG A C 1
ATOM 1443 O O . ARG A 1 178 ? 4.058 0.292 13.040 1.00 98.00 178 ARG A O 1
ATOM 1450 N N . LYS A 1 179 ? 5.934 1.165 12.162 1.00 97.50 179 LYS A N 1
ATOM 1451 C CA . LYS A 1 179 ? 5.542 2.570 12.358 1.00 97.50 179 LYS A CA 1
ATOM 1452 C C . LYS A 1 179 ? 4.255 2.890 11.606 1.00 97.50 179 LYS A C 1
ATOM 1454 O O . LYS A 1 179 ? 3.384 3.552 12.161 1.00 97.50 179 LYS A O 1
ATOM 1459 N N . LYS A 1 180 ? 4.116 2.400 10.370 1.00 97.88 180 LYS A N 1
ATOM 1460 C CA . LYS A 1 180 ? 2.907 2.593 9.563 1.00 97.88 180 LYS A CA 1
ATOM 1461 C C . LYS A 1 180 ? 1.692 1.906 10.175 1.00 97.88 180 LYS A C 1
ATOM 1463 O O . LYS A 1 180 ? 0.646 2.537 10.249 1.00 97.88 180 LYS A O 1
ATOM 1468 N N . THR A 1 181 ? 1.835 0.687 10.693 1.00 98.69 181 THR A N 1
ATOM 1469 C CA . THR A 1 181 ? 0.765 -0.001 11.434 1.00 98.69 181 THR A CA 1
ATOM 1470 C C . THR A 1 181 ? 0.333 0.781 12.672 1.00 98.69 181 THR A C 1
ATOM 1472 O O . THR A 1 181 ? -0.853 1.041 12.858 1.00 98.69 181 THR A O 1
ATOM 1475 N N . GLU A 1 182 ? 1.291 1.193 13.508 1.00 98.44 182 GLU A N 1
ATOM 1476 C CA . GLU A 1 182 ? 1.016 1.923 14.753 1.00 98.44 182 GLU A CA 1
ATOM 1477 C C . GLU A 1 182 ? 0.338 3.275 14.477 1.00 98.44 182 GLU A C 1
ATOM 1479 O O . GLU A 1 182 ? -0.647 3.620 15.132 1.00 98.44 182 GLU A O 1
ATOM 1484 N N . ALA A 1 183 ? 0.828 4.024 13.486 1.00 98.50 183 ALA A N 1
ATOM 1485 C CA . ALA A 1 183 ? 0.233 5.288 13.062 1.00 98.50 183 ALA A CA 1
ATOM 1486 C C . ALA A 1 183 ? -1.158 5.095 12.434 1.00 98.50 183 ALA A C 1
ATOM 1488 O O . ALA A 1 183 ? -2.068 5.866 12.736 1.00 98.50 183 ALA A O 1
ATOM 1489 N N . PHE A 1 184 ? -1.356 4.053 11.625 1.00 98.75 184 PHE A N 1
ATOM 1490 C CA . PHE A 1 184 ? -2.650 3.730 11.026 1.00 98.75 184 PHE A CA 1
ATOM 1491 C C . PHE A 1 184 ? -3.713 3.413 12.086 1.00 98.75 184 PHE A C 1
ATOM 1493 O O . PHE A 1 184 ? -4.781 4.025 12.079 1.00 98.75 184 PHE A O 1
ATOM 1500 N N . ILE A 1 185 ? -3.404 2.528 13.041 1.00 98.62 185 ILE A N 1
ATOM 1501 C CA . ILE A 1 185 ? -4.291 2.192 14.168 1.00 98.62 185 ILE A CA 1
ATOM 1502 C C . ILE A 1 185 ? -4.621 3.447 14.982 1.00 98.62 185 ILE A C 1
ATOM 1504 O O . ILE A 1 185 ? -5.786 3.708 15.294 1.00 98.62 185 ILE A O 1
ATOM 1508 N N . TYR A 1 186 ? -3.609 4.262 15.297 1.00 98.56 186 TYR A N 1
ATOM 1509 C CA . TYR A 1 186 ? -3.814 5.513 16.023 1.00 98.56 186 TYR A CA 1
ATOM 1510 C C . TYR A 1 186 ? -4.769 6.454 15.281 1.00 98.56 186 TYR A C 1
ATOM 1512 O O . TYR A 1 186 ? -5.709 6.957 15.895 1.00 98.56 186 TYR A O 1
ATOM 1520 N N . LEU A 1 187 ? -4.572 6.666 13.976 1.00 98.50 187 LEU A N 1
ATOM 1521 C CA . LEU A 1 187 ? -5.428 7.538 13.171 1.00 98.50 187 LEU A CA 1
ATOM 1522 C C . LEU A 1 187 ? -6.855 6.992 13.062 1.00 98.50 187 LEU A C 1
ATOM 1524 O O . LEU A 1 187 ? -7.803 7.770 13.200 1.00 98.50 187 LEU A O 1
ATOM 1528 N N . MET A 1 188 ? -7.022 5.677 12.888 1.00 98.31 188 MET A N 1
ATOM 1529 C CA . MET A 1 188 ? -8.335 5.018 12.883 1.00 98.31 188 MET A CA 1
ATOM 1530 C C . MET A 1 188 ? -9.099 5.298 14.181 1.00 98.31 188 MET A C 1
ATOM 1532 O O . MET A 1 188 ? -10.239 5.765 14.146 1.00 98.31 188 MET A O 1
ATOM 1536 N N . ASN A 1 189 ? -8.447 5.099 15.330 1.00 97.19 189 ASN A N 1
ATOM 1537 C CA . ASN A 1 189 ? -9.058 5.304 16.643 1.00 97.19 189 ASN A CA 1
ATOM 1538 C C . ASN A 1 189 ? -9.320 6.790 16.929 1.00 97.19 189 ASN A C 1
ATOM 1540 O O . ASN A 1 189 ? -10.423 7.164 17.331 1.00 97.19 189 ASN A O 1
ATOM 1544 N N . LYS A 1 190 ? -8.334 7.658 16.669 1.00 97.50 190 LYS A N 1
ATOM 1545 C CA . LYS A 1 190 ? -8.407 9.100 16.949 1.00 97.50 190 LYS A CA 1
ATOM 1546 C C . LYS A 1 190 ? -9.503 9.800 16.150 1.00 97.50 190 LYS A C 1
ATOM 1548 O O . LYS A 1 190 ? -10.126 10.733 16.652 1.00 97.50 190 LYS A O 1
ATOM 1553 N N . THR A 1 191 ? -9.733 9.366 14.915 1.00 97.12 191 THR A N 1
ATOM 1554 C CA . THR A 1 191 ? -10.759 9.948 14.035 1.00 97.12 191 THR A CA 1
ATOM 1555 C C . THR A 1 191 ? -12.115 9.252 14.159 1.00 97.12 191 THR A C 1
ATOM 1557 O O . THR A 1 191 ? -13.119 9.783 13.668 1.00 97.12 191 THR A O 1
ATOM 1560 N N . SER A 1 192 ? -12.153 8.096 14.835 1.00 96.81 192 SER A N 1
ATOM 1561 C CA . SER A 1 192 ? -13.283 7.162 14.836 1.00 96.81 192 SER A CA 1
ATOM 1562 C C . SER A 1 192 ? -13.700 6.779 13.411 1.00 96.81 192 SER A C 1
ATOM 1564 O O . SER A 1 192 ? -14.888 6.766 13.083 1.00 96.81 192 SER A O 1
ATOM 1566 N N . ALA A 1 193 ? -12.714 6.544 12.540 1.00 98.12 193 ALA A N 1
ATOM 1567 C CA . ALA A 1 193 ? -12.958 6.170 11.155 1.00 98.12 193 ALA A CA 1
ATOM 1568 C C . ALA A 1 193 ? -13.600 4.783 11.052 1.00 98.12 193 ALA A C 1
ATOM 1570 O O . ALA A 1 193 ? -13.279 3.864 11.809 1.00 98.12 193 ALA A O 1
ATOM 1571 N N . GLN A 1 194 ? -14.512 4.639 10.092 1.00 98.31 194 GLN A N 1
ATOM 1572 C CA . GLN A 1 194 ? -15.202 3.377 9.814 1.00 98.31 194 GLN A CA 1
ATOM 1573 C C . GLN A 1 194 ? -14.575 2.636 8.630 1.00 98.31 194 GLN A C 1
ATOM 1575 O O . GLN A 1 194 ? -14.807 1.443 8.469 1.00 98.31 194 GLN A O 1
ATOM 1580 N N . PHE A 1 195 ? -13.771 3.311 7.811 1.00 98.69 195 PHE A N 1
ATOM 1581 C CA . PHE A 1 195 ? -13.001 2.693 6.739 1.00 98.69 195 PHE A CA 1
ATOM 1582 C C . PHE A 1 195 ? -11.530 3.082 6.873 1.00 98.69 195 PHE A C 1
ATOM 1584 O O . PHE A 1 195 ? -11.207 4.247 7.089 1.00 98.69 195 PHE A O 1
ATOM 1591 N N . GLY A 1 196 ? -10.632 2.117 6.744 1.00 98.62 196 GLY A N 1
ATOM 1592 C CA . GLY A 1 196 ? -9.198 2.363 6.758 1.00 98.62 196 GLY A CA 1
ATOM 1593 C C . GLY A 1 196 ? -8.518 1.598 5.641 1.00 98.62 196 GLY A C 1
ATOM 1594 O O . GLY A 1 196 ? -8.777 0.410 5.500 1.00 98.62 196 GLY A O 1
ATOM 1595 N N . ILE A 1 197 ? -7.629 2.240 4.888 1.00 98.81 197 ILE A N 1
ATOM 1596 C CA . ILE A 1 197 ? -6.727 1.575 3.948 1.00 98.81 197 ILE A CA 1
ATOM 1597 C C . ILE A 1 197 ? -5.268 1.839 4.315 1.00 98.81 197 ILE A C 1
ATOM 1599 O O . ILE A 1 197 ? -4.863 2.990 4.482 1.00 98.81 197 ILE A O 1
ATOM 1603 N N . LEU A 1 198 ? -4.487 0.764 4.411 1.00 98.81 198 LEU A N 1
ATOM 1604 C CA . LEU A 1 198 ? -3.039 0.797 4.594 1.00 98.81 198 LEU A CA 1
ATOM 1605 C C . LEU A 1 198 ? -2.379 -0.142 3.587 1.00 98.81 198 LEU A C 1
ATOM 1607 O O . LEU A 1 198 ? -2.730 -1.317 3.534 1.00 98.81 198 LEU A O 1
ATOM 1611 N N . VAL A 1 199 ? -1.403 0.348 2.821 1.00 98.56 199 VAL A N 1
ATOM 1612 C CA . VAL A 1 199 ? -0.651 -0.479 1.862 1.00 98.56 199 VAL A CA 1
ATOM 1613 C C . VAL A 1 199 ? 0.774 -0.719 2.354 1.00 98.56 199 VAL A C 1
ATOM 1615 O O . VAL A 1 199 ? 1.464 0.220 2.744 1.00 98.56 199 VAL A O 1
ATOM 1618 N N . TYR A 1 200 ? 1.241 -1.967 2.327 1.00 98.19 200 TYR A N 1
ATOM 1619 C CA . TYR A 1 200 ? 2.634 -2.327 2.597 1.00 98.19 200 TYR A CA 1
ATOM 1620 C C . TYR A 1 200 ? 3.415 -2.509 1.294 1.00 98.19 200 TYR A C 1
ATOM 1622 O O . TYR A 1 200 ? 3.060 -3.339 0.463 1.00 98.19 200 TYR A O 1
ATOM 1630 N N . MET A 1 201 ? 4.533 -1.787 1.169 1.00 95.50 201 MET A N 1
ATOM 1631 C CA . MET A 1 201 ? 5.385 -1.778 -0.034 1.00 95.50 201 MET A CA 1
ATOM 1632 C C . MET A 1 201 ? 6.570 -2.757 0.036 1.00 95.50 201 MET A C 1
ATOM 1634 O O . MET A 1 201 ? 7.323 -2.914 -0.920 1.00 95.50 201 MET A O 1
ATOM 1638 N N . ILE A 1 202 ? 6.783 -3.393 1.194 1.00 94.69 202 ILE A N 1
ATOM 1639 C CA . ILE A 1 202 ? 8.006 -4.152 1.498 1.00 94.69 202 ILE A CA 1
ATOM 1640 C C . ILE A 1 202 ? 8.261 -5.315 0.535 1.00 94.69 202 ILE A C 1
ATOM 1642 O O . ILE A 1 202 ? 9.418 -5.597 0.234 1.00 94.69 202 ILE A O 1
ATOM 1646 N N . VAL A 1 203 ? 7.212 -6.002 0.072 1.00 93.88 203 VAL A N 1
ATOM 1647 C CA . VAL A 1 203 ? 7.348 -7.169 -0.811 1.00 93.88 203 VAL A CA 1
ATOM 1648 C C . VAL A 1 203 ? 7.835 -6.722 -2.186 1.00 93.88 203 VAL A C 1
ATOM 1650 O O . VAL A 1 203 ? 8.880 -7.193 -2.636 1.00 93.88 203 VAL A O 1
ATOM 1653 N N . ASP A 1 204 ? 7.140 -5.766 -2.797 1.00 92.06 204 ASP A N 1
ATOM 1654 C CA . ASP A 1 204 ? 7.536 -5.147 -4.060 1.00 92.06 204 ASP A CA 1
ATOM 1655 C C . ASP A 1 204 ? 8.962 -4.569 -4.012 1.00 92.06 204 ASP A C 1
ATOM 1657 O O . ASP A 1 204 ? 9.846 -4.955 -4.784 1.00 92.06 204 ASP A O 1
ATOM 1661 N N . HIS A 1 205 ? 9.254 -3.736 -3.013 1.00 90.25 205 HIS A N 1
ATOM 1662 C CA . HIS A 1 205 ? 10.559 -3.083 -2.920 1.00 90.25 205 HIS A CA 1
ATOM 1663 C C . HIS A 1 205 ? 11.697 -4.069 -2.645 1.00 90.25 205 HIS A C 1
ATOM 1665 O O . HIS A 1 205 ? 12.824 -3.851 -3.092 1.00 90.25 205 HIS A O 1
ATOM 1671 N N . LEU A 1 206 ? 11.432 -5.165 -1.928 1.00 88.62 206 LEU A N 1
ATOM 1672 C CA . LEU A 1 206 ? 12.408 -6.236 -1.751 1.00 88.62 206 LEU A CA 1
ATOM 1673 C C . LEU A 1 206 ? 12.687 -6.961 -3.074 1.00 88.62 206 LEU A C 1
ATOM 1675 O O . LEU A 1 206 ? 13.853 -7.236 -3.370 1.00 88.62 206 LEU A O 1
ATOM 1679 N N . ASN A 1 207 ? 11.645 -7.251 -3.856 1.00 86.00 207 ASN A N 1
ATOM 1680 C CA . ASN A 1 207 ? 11.781 -7.881 -5.170 1.00 86.00 207 ASN A CA 1
ATOM 1681 C C . ASN A 1 207 ? 12.596 -7.001 -6.130 1.00 86.00 207 ASN A C 1
ATOM 1683 O O . ASN A 1 207 ? 13.416 -7.522 -6.884 1.00 86.00 207 ASN A O 1
ATOM 1687 N N . HIS A 1 208 ? 12.447 -5.675 -6.049 1.00 83.19 208 HIS A N 1
ATOM 1688 C CA . HIS A 1 208 ? 13.275 -4.729 -6.802 1.00 83.19 208 HIS A CA 1
ATOM 1689 C C . HIS A 1 208 ? 14.702 -4.572 -6.250 1.00 83.19 208 HIS A C 1
ATOM 1691 O O . HIS A 1 208 ? 15.629 -4.279 -7.006 1.00 83.19 208 HIS A O 1
ATOM 1697 N N . TYR A 1 209 ? 14.900 -4.754 -4.941 1.00 77.62 209 TYR A N 1
ATOM 1698 C CA . TYR A 1 209 ? 16.198 -4.579 -4.288 1.00 77.62 209 TYR A CA 1
ATOM 1699 C C . TYR A 1 209 ? 17.158 -5.752 -4.505 1.00 77.62 209 TYR A C 1
ATOM 1701 O O . TYR A 1 209 ? 18.360 -5.545 -4.692 1.00 77.62 209 TYR A O 1
ATOM 1709 N N . ILE A 1 210 ? 16.670 -6.992 -4.406 1.00 70.44 210 ILE A N 1
ATOM 1710 C CA . ILE A 1 210 ? 17.547 -8.165 -4.378 1.00 70.44 210 ILE A CA 1
ATOM 1711 C C . ILE A 1 210 ? 18.009 -8.516 -5.796 1.00 70.44 210 ILE A C 1
ATOM 1713 O O . ILE A 1 210 ? 17.180 -8.805 -6.657 1.00 70.44 210 ILE A O 1
ATOM 1717 N N . PRO A 1 211 ? 19.333 -8.600 -6.041 1.00 57.28 211 PRO A N 1
ATOM 1718 C CA . PRO A 1 211 ? 19.851 -9.038 -7.326 1.00 57.28 211 PRO A CA 1
ATOM 1719 C C . PRO A 1 211 ? 19.378 -10.451 -7.688 1.00 57.28 211 PRO A C 1
ATOM 1721 O O . PRO A 1 211 ? 19.398 -11.377 -6.871 1.00 57.28 211 PRO A O 1
ATOM 1724 N N . TYR A 1 212 ? 19.007 -10.595 -8.954 1.00 52.00 212 TYR A N 1
ATOM 1725 C CA . TYR A 1 212 ? 18.519 -11.800 -9.616 1.00 52.00 212 TYR A CA 1
ATOM 1726 C C . TYR A 1 212 ? 19.278 -13.098 -9.249 1.00 52.00 212 TYR A C 1
ATOM 1728 O O . TYR A 1 212 ? 20.505 -13.128 -9.168 1.00 52.00 212 TYR A O 1
ATOM 1736 N N . GLY A 1 213 ? 18.545 -14.212 -9.098 1.00 44.81 213 GLY A N 1
ATOM 1737 C CA . GLY A 1 213 ? 19.099 -15.577 -9.190 1.00 44.81 213 GLY A CA 1
ATOM 1738 C C . GLY A 1 213 ? 19.739 -16.182 -7.931 1.00 44.81 213 GLY A C 1
ATOM 1739 O O . GLY A 1 213 ? 20.253 -17.300 -7.981 1.00 44.81 213 GLY A O 1
ATOM 1740 N N . LEU A 1 214 ? 19.706 -15.510 -6.779 1.00 51.28 214 LEU A N 1
ATOM 1741 C CA . LEU A 1 214 ? 20.272 -16.069 -5.547 1.00 51.28 214 LEU A CA 1
ATOM 1742 C C . LEU A 1 214 ? 19.277 -17.017 -4.859 1.00 51.28 214 LEU A C 1
ATOM 1744 O O . LEU A 1 214 ? 18.154 -16.625 -4.571 1.00 51.28 214 LEU A O 1
ATOM 1748 N N . LYS A 1 215 ? 19.699 -18.230 -4.460 1.00 52.94 215 LYS A N 1
ATOM 1749 C CA . LYS A 1 215 ? 18.906 -19.128 -3.575 1.00 52.94 215 LYS A CA 1
ATOM 1750 C C . LYS A 1 215 ? 18.402 -18.424 -2.309 1.00 52.94 215 LYS A C 1
ATOM 1752 O O . LYS A 1 215 ? 17.366 -18.794 -1.764 1.00 52.94 215 LYS A O 1
ATOM 1757 N N . LYS A 1 216 ? 19.139 -17.406 -1.850 1.00 58.06 216 LYS A N 1
ATOM 1758 C CA . LYS A 1 216 ? 18.743 -16.571 -0.720 1.00 58.06 216 LYS A CA 1
ATOM 1759 C C . LYS A 1 216 ? 17.464 -15.765 -1.015 1.00 58.06 216 LYS A C 1
ATOM 1761 O O . LYS A 1 216 ? 16.687 -15.585 -0.089 1.00 58.06 216 LYS A O 1
ATOM 1766 N N . HIS A 1 217 ? 17.181 -15.397 -2.274 1.00 70.44 217 HIS A N 1
ATOM 1767 C CA . HIS A 1 217 ? 16.016 -14.591 -2.683 1.00 70.44 217 HIS A CA 1
ATOM 1768 C C . HIS A 1 217 ? 14.714 -15.114 -2.080 1.00 70.44 217 HIS A C 1
ATOM 1770 O O . HIS A 1 217 ? 13.940 -14.364 -1.492 1.00 70.44 217 HIS A O 1
ATOM 1776 N N . ARG A 1 218 ? 14.509 -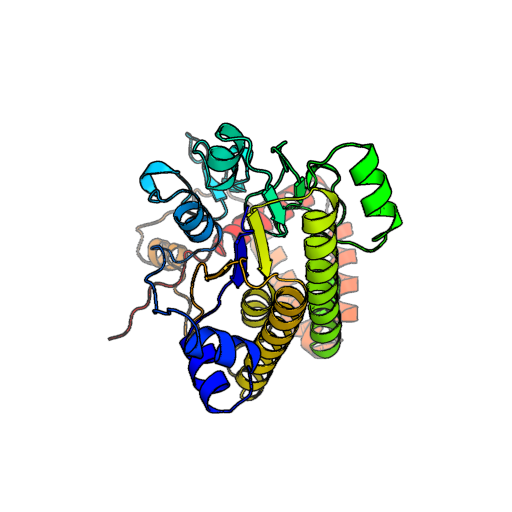16.436 -2.139 1.00 76.06 218 ARG A N 1
ATOM 1777 C CA . ARG A 1 218 ? 13.334 -17.072 -1.543 1.00 76.06 218 ARG A CA 1
ATOM 1778 C C . ARG A 1 218 ? 13.239 -16.782 -0.046 1.00 76.06 218 ARG A C 1
ATOM 1780 O O . ARG A 1 218 ? 12.197 -16.330 0.399 1.00 76.06 218 ARG A O 1
ATOM 1787 N N . THR A 1 219 ? 14.304 -16.981 0.730 1.00 84.00 219 THR A N 1
ATOM 1788 C CA . THR A 1 219 ? 14.250 -16.758 2.185 1.00 84.00 219 THR A CA 1
ATOM 1789 C C . THR A 1 219 ? 14.048 -15.289 2.551 1.00 84.00 219 THR A C 1
ATOM 1791 O O . THR A 1 219 ? 13.466 -15.005 3.596 1.00 84.00 219 THR A O 1
ATOM 1794 N N . GLN A 1 220 ? 14.473 -14.349 1.703 1.00 87.62 220 GLN A N 1
ATOM 1795 C CA . GLN A 1 220 ? 14.179 -12.931 1.908 1.00 87.62 220 GLN A CA 1
ATOM 1796 C C . GLN A 1 220 ? 12.724 -12.580 1.608 1.00 87.62 220 GLN A C 1
ATOM 1798 O O . GLN A 1 220 ? 12.112 -11.880 2.409 1.00 87.62 220 GLN A O 1
ATOM 1803 N N . VAL A 1 221 ? 12.153 -13.092 0.517 1.00 88.44 221 VAL A N 1
ATOM 1804 C CA . VAL A 1 221 ? 10.725 -12.903 0.217 1.00 88.44 221 VAL A CA 1
ATOM 1805 C C . VAL A 1 221 ? 9.869 -13.502 1.335 1.00 88.44 221 VAL A C 1
ATOM 1807 O O . VAL A 1 221 ? 8.972 -12.841 1.849 1.00 88.44 221 VAL A O 1
ATOM 1810 N N . GLU A 1 222 ? 10.206 -14.709 1.804 1.00 92.69 222 GLU A N 1
ATOM 1811 C CA . GLU A 1 222 ? 9.544 -15.332 2.960 1.00 92.69 222 GLU A CA 1
ATOM 1812 C C . GLU A 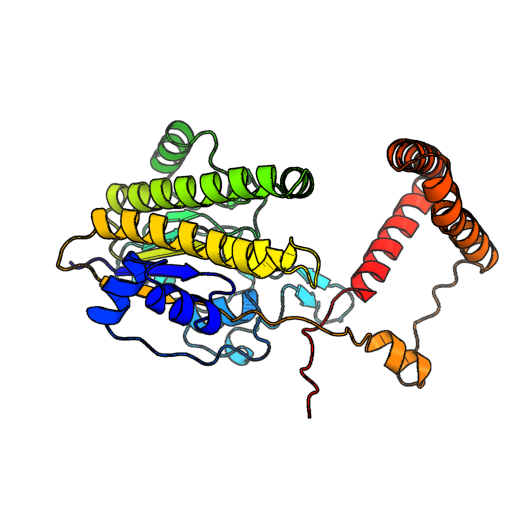1 222 ? 9.646 -14.461 4.226 1.00 92.69 222 GLU A C 1
ATOM 1814 O O . GLU A 1 222 ? 8.679 -14.345 4.979 1.00 92.69 222 GLU A O 1
ATOM 1819 N N . TRP A 1 223 ? 10.793 -13.808 4.447 1.00 94.62 223 TRP A N 1
ATOM 1820 C CA . TRP A 1 223 ? 10.955 -12.848 5.536 1.00 94.62 223 TRP A CA 1
ATOM 1821 C C . TRP A 1 223 ? 10.031 -11.632 5.377 1.00 94.62 223 TRP A C 1
ATOM 1823 O O . TRP A 1 223 ? 9.365 -11.286 6.351 1.00 94.62 223 TRP A O 1
ATOM 1833 N N . ALA A 1 224 ? 9.928 -11.020 4.192 1.00 95.69 224 ALA A N 1
ATOM 1834 C CA . ALA A 1 224 ? 9.046 -9.867 3.979 1.00 95.69 224 ALA A CA 1
ATOM 1835 C C . ALA A 1 224 ? 7.577 -10.215 4.264 1.00 95.69 224 ALA A C 1
ATOM 1837 O O . ALA A 1 224 ? 6.927 -9.512 5.035 1.00 95.69 224 ALA A O 1
ATOM 1838 N N . TYR A 1 225 ? 7.089 -11.353 3.758 1.00 97.31 225 TYR A N 1
ATOM 1839 C CA . TYR A 1 225 ? 5.743 -11.836 4.090 1.00 97.31 225 TYR A CA 1
ATOM 1840 C C . TYR A 1 225 ? 5.565 -12.083 5.590 1.00 97.31 225 TYR A C 1
ATOM 1842 O O . TYR A 1 225 ? 4.507 -11.776 6.128 1.00 97.31 225 TYR A O 1
ATOM 1850 N N . SER A 1 226 ? 6.588 -12.590 6.289 1.00 98.06 226 SER A N 1
ATOM 1851 C CA . SER A 1 226 ? 6.507 -12.780 7.744 1.00 98.06 226 SER A CA 1
ATOM 1852 C C . SER A 1 226 ? 6.411 -11.464 8.521 1.00 98.06 226 SER A C 1
ATOM 1854 O O . SER A 1 226 ? 5.793 -11.439 9.581 1.00 98.06 226 SER A O 1
ATOM 1856 N N . ILE A 1 227 ? 7.000 -10.376 8.007 1.00 98.50 227 ILE A N 1
ATOM 1857 C CA . ILE A 1 227 ? 6.832 -9.037 8.584 1.00 98.50 227 ILE A CA 1
ATOM 1858 C C . ILE A 1 227 ? 5.398 -8.559 8.357 1.00 98.50 227 ILE A C 1
ATOM 1860 O O . ILE A 1 227 ? 4.740 -8.171 9.314 1.00 98.50 227 ILE A O 1
ATOM 1864 N N . VAL A 1 228 ? 4.884 -8.662 7.129 1.00 98.56 228 VAL A N 1
ATOM 1865 C CA . VAL A 1 228 ? 3.501 -8.264 6.815 1.00 98.56 228 VAL A CA 1
ATOM 1866 C C . VAL A 1 228 ? 2.480 -9.064 7.638 1.00 98.56 228 VAL A C 1
ATOM 1868 O O . VAL A 1 228 ? 1.565 -8.476 8.201 1.00 98.56 228 VAL A O 1
ATOM 1871 N N . ASP A 1 229 ? 2.660 -10.380 7.796 1.00 98.81 229 ASP A N 1
ATOM 1872 C CA . ASP A 1 229 ? 1.785 -11.227 8.627 1.00 98.81 229 ASP A CA 1
ATOM 1873 C C . ASP A 1 229 ? 1.783 -10.816 10.107 1.00 98.81 229 ASP A C 1
ATOM 1875 O O . ASP A 1 229 ? 0.729 -10.825 10.742 1.00 98.81 229 ASP A O 1
ATOM 1879 N N . GLN A 1 230 ? 2.938 -10.421 10.658 1.00 98.75 230 GLN A N 1
ATOM 1880 C CA . GLN A 1 230 ? 3.020 -9.901 12.029 1.00 98.75 230 GLN A CA 1
ATOM 1881 C C . GLN A 1 230 ? 2.217 -8.610 12.184 1.00 98.75 230 GLN A C 1
ATOM 1883 O O . GLN A 1 230 ? 1.490 -8.456 13.163 1.00 98.75 230 GLN A O 1
ATOM 1888 N N . GLU A 1 231 ? 2.333 -7.703 11.219 1.00 98.81 231 GLU A N 1
ATOM 1889 C CA . GLU A 1 231 ? 1.650 -6.413 11.256 1.00 98.81 231 GLU A CA 1
ATOM 1890 C C . GLU A 1 231 ? 0.139 -6.543 11.011 1.00 98.81 231 GLU A C 1
ATOM 1892 O O . GLU A 1 231 ? -0.642 -5.906 11.715 1.00 98.81 231 GLU A O 1
ATOM 1897 N N . ILE A 1 232 ? -0.295 -7.464 10.142 1.00 98.75 232 ILE A N 1
ATOM 1898 C CA . ILE A 1 232 ? -1.707 -7.876 10.043 1.00 98.75 232 ILE A CA 1
ATOM 1899 C C . ILE A 1 232 ? -2.215 -8.371 11.401 1.00 98.75 232 ILE A C 1
ATOM 1901 O O . ILE A 1 232 ? -3.303 -7.986 11.818 1.00 98.75 232 ILE A O 1
ATOM 1905 N N . GLY A 1 233 ? -1.424 -9.183 12.111 1.00 98.69 233 GLY A N 1
ATOM 1906 C CA . GLY A 1 233 ? -1.763 -9.640 13.460 1.00 98.69 233 GLY A CA 1
ATOM 1907 C C . GLY A 1 233 ? -2.023 -8.487 14.427 1.00 98.69 233 GLY A C 1
ATOM 1908 O O . GLY A 1 233 ? -3.043 -8.490 15.104 1.00 98.69 233 GLY A O 1
ATOM 1909 N N . ARG A 1 234 ? -1.161 -7.461 14.428 1.00 98.75 234 ARG A N 1
ATOM 1910 C CA . ARG A 1 234 ? -1.353 -6.263 15.267 1.00 98.75 234 ARG A CA 1
ATOM 1911 C C . ARG A 1 234 ? -2.640 -5.518 14.940 1.00 98.75 234 ARG A C 1
ATOM 1913 O O . ARG A 1 234 ? -3.297 -5.032 15.849 1.00 98.75 234 ARG A O 1
ATOM 1920 N N . ILE A 1 235 ? -2.994 -5.416 13.659 1.00 98.69 235 ILE A N 1
ATOM 1921 C CA . ILE A 1 235 ? -4.256 -4.788 13.248 1.00 98.69 235 ILE A CA 1
ATOM 1922 C C . ILE A 1 235 ? -5.434 -5.629 13.741 1.00 98.69 235 ILE A C 1
ATOM 1924 O O . ILE A 1 235 ? -6.365 -5.081 14.319 1.00 98.69 235 ILE A O 1
ATOM 1928 N N . MET A 1 236 ? -5.375 -6.954 13.572 1.00 98.31 236 MET A N 1
ATOM 1929 C CA . MET A 1 236 ? -6.416 -7.874 14.041 1.00 98.31 236 MET A CA 1
ATOM 1930 C C . MET A 1 236 ? -6.610 -7.835 15.561 1.00 98.31 236 MET A C 1
ATOM 1932 O O . MET A 1 236 ? -7.738 -7.997 16.018 1.00 98.31 236 MET A O 1
ATOM 1936 N N . ASP A 1 237 ? -5.548 -7.609 16.337 1.00 98.06 237 ASP A N 1
ATOM 1937 C CA . ASP A 1 237 ? -5.628 -7.495 17.799 1.00 98.06 237 ASP A CA 1
ATOM 1938 C C . ASP A 1 237 ? -6.413 -6.241 18.254 1.00 98.06 237 ASP A C 1
ATOM 1940 O O . ASP A 1 237 ? -6.975 -6.234 19.347 1.00 98.06 237 ASP A O 1
ATOM 1944 N N . GLU A 1 238 ? -6.508 -5.209 17.407 1.00 96.75 238 GLU A N 1
ATOM 1945 C CA . GLU A 1 238 ? -7.259 -3.962 17.655 1.00 96.75 238 GLU A CA 1
ATOM 1946 C C . GLU A 1 238 ? -8.691 -3.986 17.086 1.00 96.75 238 GLU A C 1
ATOM 1948 O O . GLU A 1 238 ? -9.468 -3.038 17.264 1.00 96.75 238 GLU A O 1
ATOM 1953 N N . MET A 1 239 ? -9.046 -5.043 16.352 1.00 96.69 239 MET A N 1
ATOM 1954 C CA . MET A 1 239 ? -10.358 -5.189 15.729 1.00 96.69 239 MET A CA 1
ATOM 1955 C C . MET A 1 239 ? -11.407 -5.677 16.729 1.00 96.69 239 MET A C 1
ATOM 1957 O O . MET A 1 239 ? -11.175 -6.567 17.549 1.00 96.69 239 MET A O 1
ATOM 1961 N N . GLU A 1 240 ? -12.618 -5.146 16.604 1.00 95.69 240 GLU A N 1
ATOM 1962 C CA . GLU A 1 240 ? -13.795 -5.700 17.259 1.00 95.69 240 GLU A CA 1
ATOM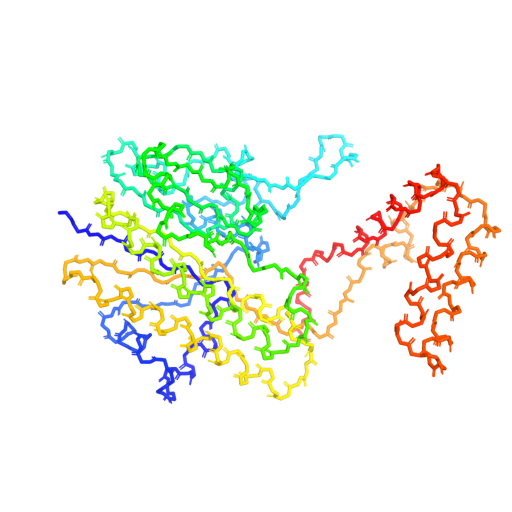 1963 C C . GLU A 1 240 ? -14.321 -6.898 16.458 1.00 95.69 240 GLU A C 1
ATOM 1965 O O . GLU A 1 240 ? -14.103 -7.018 15.253 1.00 95.69 240 GLU A O 1
ATOM 1970 N N . LYS A 1 241 ? -15.091 -7.784 17.101 1.00 92.94 241 LYS A N 1
ATOM 1971 C CA . LYS A 1 241 ? -15.680 -8.966 16.433 1.00 92.94 241 LYS A CA 1
ATOM 1972 C C . LYS A 1 241 ? -16.613 -8.621 15.266 1.00 92.94 241 LYS A C 1
ATOM 1974 O O . LYS A 1 241 ? -16.903 -9.482 14.442 1.00 92.94 241 LYS A O 1
ATOM 1979 N N . THR A 1 242 ? -17.146 -7.407 15.261 1.00 95.62 242 THR A N 1
ATOM 1980 C CA . THR A 1 242 ? -18.048 -6.866 14.243 1.00 95.62 242 THR A CA 1
ATOM 1981 C C . THR A 1 242 ? -17.300 -6.265 13.056 1.00 95.62 242 THR A C 1
ATOM 1983 O O . THR A 1 242 ? -17.914 -6.047 12.011 1.00 95.62 242 THR A O 1
ATOM 1986 N N . ASP A 1 243 ? -16.003 -5.995 13.198 1.00 97.56 243 ASP A N 1
ATOM 1987 C CA . ASP A 1 243 ? -15.191 -5.404 12.144 1.00 97.56 243 ASP A CA 1
ATOM 1988 C C . ASP A 1 243 ? -14.864 -6.419 11.046 1.00 97.56 243 ASP A C 1
ATOM 1990 O O . ASP A 1 243 ? -14.906 -7.635 11.232 1.00 97.56 243 ASP A O 1
ATOM 1994 N N . SER A 1 244 ? -14.527 -5.905 9.868 1.00 97.81 244 SER A N 1
ATOM 1995 C CA . SER A 1 244 ? -14.120 -6.701 8.711 1.00 97.81 244 SER A CA 1
ATOM 1996 C C . SER A 1 244 ? -12.721 -6.312 8.256 1.00 97.81 244 SER A C 1
ATOM 1998 O O . SER A 1 244 ? -12.346 -5.143 8.316 1.00 97.81 244 SER A O 1
ATOM 2000 N N . ILE A 1 245 ? -11.962 -7.289 7.763 1.00 98.31 245 ILE A N 1
ATOM 2001 C CA . ILE A 1 245 ? -10.652 -7.073 7.148 1.00 98.31 245 ILE A CA 1
ATOM 2002 C C . ILE A 1 245 ? -10.652 -7.622 5.724 1.00 98.31 245 ILE A C 1
ATOM 2004 O O . ILE A 1 245 ? -11.121 -8.730 5.470 1.00 98.31 245 ILE A O 1
ATOM 2008 N N . ILE A 1 246 ? -10.126 -6.828 4.799 1.00 98.25 246 ILE A N 1
ATOM 2009 C CA . ILE A 1 246 ? -9.899 -7.183 3.402 1.00 98.25 246 ILE A CA 1
ATOM 2010 C C . ILE A 1 246 ? -8.393 -7.133 3.187 1.00 98.25 246 ILE A C 1
ATOM 2012 O O . ILE A 1 246 ? -7.769 -6.124 3.500 1.00 98.25 246 ILE A O 1
ATOM 2016 N N . ILE A 1 247 ? -7.812 -8.201 2.646 1.00 98.00 247 ILE A N 1
ATOM 2017 C CA . ILE A 1 247 ? -6.421 -8.198 2.194 1.00 98.00 247 ILE A CA 1
ATOM 2018 C C . ILE A 1 247 ? -6.428 -8.331 0.682 1.00 98.00 247 ILE A C 1
ATOM 2020 O O . ILE A 1 247 ? -6.996 -9.286 0.154 1.00 98.00 247 ILE A O 1
ATOM 2024 N N . CYS A 1 248 ? -5.796 -7.384 -0.003 1.00 97.12 248 CYS A N 1
ATOM 2025 C CA . CYS A 1 248 ? -5.716 -7.389 -1.456 1.00 97.12 248 CYS A CA 1
ATOM 2026 C C . CYS A 1 248 ? -4.327 -6.975 -1.928 1.00 97.12 248 CYS A C 1
ATOM 2028 O O . CYS A 1 248 ? -3.594 -6.266 -1.237 1.00 97.12 248 CYS A O 1
ATOM 2030 N N . SER A 1 249 ? -3.990 -7.404 -3.134 1.00 97.50 249 SER A N 1
ATOM 2031 C CA . SER A 1 249 ? -2.820 -6.936 -3.854 1.00 97.50 249 SER A CA 1
ATOM 2032 C C . SER A 1 249 ? -3.248 -6.285 -5.161 1.00 97.50 249 SER A C 1
ATOM 2034 O O . SER A 1 249 ? -4.317 -6.589 -5.693 1.00 97.50 249 SER A O 1
ATOM 2036 N N . ASP A 1 250 ? -2.424 -5.370 -5.641 1.00 96.94 250 ASP A N 1
ATOM 2037 C CA . ASP A 1 250 ? -2.527 -4.744 -6.946 1.00 96.94 250 ASP A CA 1
ATOM 2038 C C . ASP A 1 250 ? -2.036 -5.681 -8.056 1.00 96.94 250 ASP A C 1
ATOM 2040 O O . ASP A 1 250 ? -2.721 -5.838 -9.067 1.00 96.94 250 ASP A O 1
ATOM 2044 N N . HIS A 1 251 ? -0.902 -6.355 -7.861 1.00 95.38 251 HIS A N 1
ATOM 2045 C CA . HIS A 1 251 ? -0.336 -7.314 -8.809 1.00 95.38 251 HIS A CA 1
ATOM 2046 C C . HIS A 1 251 ? 0.533 -8.387 -8.137 1.00 95.38 251 HIS A C 1
ATOM 2048 O O . HIS A 1 251 ? 0.850 -8.342 -6.954 1.00 95.38 251 HIS A O 1
ATOM 2054 N N . GLY A 1 252 ? 0.942 -9.390 -8.918 1.00 91.81 252 GLY A N 1
ATOM 2055 C CA . GLY A 1 252 ? 1.962 -10.353 -8.504 1.00 91.81 252 GLY A CA 1
ATOM 2056 C C . GLY A 1 252 ? 3.385 -9.866 -8.794 1.00 91.81 252 GLY A C 1
ATOM 2057 O O . GLY A 1 252 ? 3.620 -8.710 -9.131 1.00 91.81 252 GLY A O 1
ATOM 2058 N N . SER A 1 253 ? 4.359 -10.768 -8.706 1.00 86.50 253 SER A N 1
ATOM 2059 C CA . SER A 1 253 ? 5.754 -10.482 -9.087 1.00 86.50 253 SER A CA 1
ATOM 2060 C C . SER A 1 253 ? 6.408 -11.694 -9.724 1.00 86.50 253 SER A C 1
ATOM 2062 O O . SER A 1 253 ? 6.354 -12.786 -9.170 1.00 86.50 253 SER A O 1
ATOM 2064 N N . VAL A 1 254 ? 7.043 -11.550 -10.883 1.00 80.56 254 VAL A N 1
ATOM 2065 C CA . VAL A 1 254 ? 7.702 -12.666 -11.582 1.00 80.56 254 VAL A CA 1
ATOM 2066 C C . VAL A 1 254 ? 9.185 -12.403 -11.784 1.00 80.56 254 VAL A C 1
ATOM 2068 O O . VAL A 1 254 ? 9.656 -11.270 -11.759 1.00 80.56 254 VAL A O 1
ATOM 2071 N N . PHE A 1 255 ? 9.935 -13.485 -11.974 1.00 78.31 255 PHE A N 1
ATOM 2072 C CA . PHE A 1 255 ? 11.345 -13.387 -12.303 1.00 78.31 255 PHE A CA 1
ATOM 2073 C C . PHE A 1 255 ? 11.522 -12.973 -13.765 1.00 78.31 255 PHE A C 1
ATOM 2075 O O . PHE A 1 255 ? 11.117 -13.700 -14.669 1.00 78.31 255 PHE A O 1
ATOM 2082 N N . ILE A 1 256 ? 12.194 -11.845 -13.990 1.00 75.81 256 ILE A N 1
ATOM 2083 C CA . ILE A 1 256 ? 12.546 -11.380 -15.332 1.00 75.81 256 ILE A CA 1
ATOM 2084 C C . ILE A 1 256 ? 13.828 -12.096 -15.778 1.00 75.81 256 ILE A C 1
ATOM 2086 O O . ILE A 1 256 ? 14.919 -11.810 -15.282 1.00 75.81 256 ILE A O 1
ATOM 2090 N N . LYS A 1 257 ? 13.704 -13.040 -16.722 1.00 76.88 257 LYS A N 1
ATOM 2091 C CA . LYS A 1 257 ? 14.852 -13.770 -17.297 1.00 76.88 257 LYS A CA 1
ATOM 2092 C C . LYS A 1 257 ? 15.657 -12.903 -18.267 1.00 76.88 257 LYS A C 1
ATOM 2094 O O . LYS A 1 257 ? 16.882 -13.008 -18.315 1.00 76.88 257 LYS A O 1
ATOM 2099 N N . GLN A 1 258 ? 14.972 -12.090 -19.069 1.00 78.31 258 GLN A N 1
ATOM 2100 C CA . GLN A 1 258 ? 15.557 -11.279 -20.135 1.00 78.31 258 GLN A CA 1
ATOM 2101 C C . GLN A 1 258 ? 14.765 -9.983 -20.306 1.00 78.31 258 GLN A C 1
ATOM 2103 O O . GLN A 1 258 ? 13.568 -9.948 -20.051 1.00 78.31 258 GLN A O 1
ATOM 2108 N N . ASN A 1 259 ? 15.442 -8.932 -20.772 1.00 79.62 259 ASN A N 1
ATOM 2109 C CA . ASN A 1 259 ? 14.817 -7.663 -21.130 1.00 79.62 259 ASN A CA 1
ATOM 2110 C C . ASN A 1 259 ? 14.912 -7.455 -22.640 1.00 79.62 259 ASN A C 1
ATOM 2112 O O . ASN A 1 259 ? 15.998 -7.567 -23.216 1.00 79.62 259 ASN A O 1
ATOM 2116 N N . PHE A 1 260 ? 13.795 -7.094 -23.266 1.00 84.94 260 PHE A N 1
ATOM 2117 C CA . PHE A 1 260 ? 13.757 -6.743 -24.679 1.00 84.94 260 PHE A CA 1
ATOM 2118 C C . PHE A 1 260 ? 13.739 -5.224 -24.861 1.00 84.94 260 PHE A C 1
ATOM 2120 O O . PHE A 1 260 ? 12.767 -4.540 -24.548 1.00 84.94 260 PHE A O 1
ATOM 2127 N N . PHE A 1 261 ? 14.827 -4.675 -25.399 1.00 85.88 261 PHE A N 1
ATOM 2128 C CA . PHE A 1 261 ? 14.944 -3.240 -25.656 1.00 85.88 261 PHE A CA 1
ATOM 2129 C C . PHE A 1 261 ? 14.241 -2.866 -26.964 1.00 85.88 261 PHE A C 1
ATOM 2131 O O . PHE A 1 261 ? 14.895 -2.670 -27.992 1.00 85.88 261 PHE A O 1
ATOM 2138 N N . ILE A 1 262 ? 12.913 -2.737 -26.919 1.00 88.62 262 ILE A N 1
ATOM 2139 C CA . ILE A 1 262 ? 12.074 -2.507 -28.105 1.00 88.62 262 ILE A CA 1
ATOM 2140 C C . ILE A 1 262 ? 12.541 -1.317 -28.950 1.00 88.62 262 ILE A C 1
ATOM 2142 O O . ILE A 1 262 ? 12.672 -1.449 -30.160 1.00 88.62 262 ILE A O 1
ATOM 2146 N N . ASN A 1 263 ? 12.910 -0.192 -28.332 1.00 85.00 263 ASN A N 1
ATOM 2147 C CA . ASN A 1 263 ? 13.390 0.985 -29.064 1.00 85.00 263 ASN A CA 1
ATOM 2148 C C . ASN A 1 263 ? 14.689 0.708 -29.833 1.00 85.00 263 ASN A C 1
ATOM 2150 O O . ASN A 1 263 ? 14.873 1.208 -30.940 1.00 85.00 263 ASN A O 1
ATOM 2154 N N . LYS A 1 264 ? 15.588 -0.108 -29.268 1.00 84.75 264 LYS A N 1
ATOM 2155 C CA . LYS A 1 264 ? 16.804 -0.528 -29.968 1.00 84.75 264 LYS A CA 1
ATOM 2156 C C . LYS A 1 264 ? 16.465 -1.476 -31.113 1.00 84.75 264 LYS A C 1
ATOM 2158 O O . LYS A 1 264 ? 16.955 -1.263 -32.213 1.00 84.75 264 LYS A O 1
ATOM 2163 N N . TRP A 1 265 ? 15.613 -2.471 -30.874 1.00 91.19 265 TRP A N 1
ATOM 2164 C CA . TRP A 1 265 ? 15.193 -3.403 -31.919 1.00 91.19 265 TRP A CA 1
ATOM 2165 C C . TRP A 1 265 ? 14.493 -2.683 -33.080 1.00 91.19 265 TRP A C 1
ATOM 2167 O O . TRP A 1 265 ? 14.831 -2.921 -34.236 1.00 91.19 265 TRP A O 1
ATOM 2177 N N . LEU A 1 266 ? 13.589 -1.741 -32.793 1.00 90.56 266 LEU A N 1
ATOM 2178 C CA . LEU A 1 266 ? 12.922 -0.921 -33.808 1.00 90.56 266 LEU A CA 1
ATOM 2179 C C . LEU A 1 266 ? 13.924 -0.081 -34.606 1.00 90.56 266 LEU A C 1
ATOM 2181 O O . LEU A 1 266 ? 13.790 0.031 -35.822 1.00 90.56 266 LEU A O 1
ATOM 2185 N N . ALA A 1 267 ? 14.932 0.493 -33.944 1.00 86.56 267 ALA A N 1
ATOM 2186 C CA . ALA A 1 267 ? 15.969 1.269 -34.617 1.00 86.56 267 ALA A CA 1
ATOM 2187 C C . ALA A 1 267 ? 16.874 0.393 -35.496 1.00 86.56 267 ALA A C 1
ATOM 2189 O O . ALA A 1 267 ? 17.126 0.740 -36.648 1.00 86.56 267 ALA A O 1
ATOM 2190 N N . ASP A 1 268 ? 17.306 -0.761 -34.983 1.00 88.50 268 ASP A N 1
ATOM 2191 C CA . ASP A 1 268 ? 18.146 -1.720 -35.710 1.00 88.50 268 ASP A CA 1
ATOM 2192 C C . ASP A 1 268 ? 17.424 -2.286 -36.953 1.00 88.50 268 ASP A C 1
ATOM 2194 O O . ASP A 1 268 ? 18.072 -2.591 -37.950 1.00 88.50 268 ASP A O 1
ATOM 2198 N N . ASN A 1 269 ? 16.087 -2.371 -36.924 1.00 95.50 269 ASN A N 1
ATOM 2199 C CA . ASN A 1 269 ? 15.253 -2.815 -38.050 1.00 95.50 269 ASN A CA 1
ATOM 2200 C C . ASN A 1 269 ? 14.712 -1.661 -38.922 1.00 95.50 269 ASN A C 1
ATOM 2202 O O . ASN A 1 269 ? 13.923 -1.892 -39.835 1.00 95.50 269 ASN A O 1
ATOM 2206 N N . GLY A 1 270 ? 15.111 -0.413 -38.661 1.00 91.62 270 GLY A N 1
ATOM 2207 C CA . GLY A 1 270 ? 14.735 0.746 -39.479 1.00 91.62 270 GLY A CA 1
ATOM 2208 C C . GLY A 1 270 ? 13.320 1.303 -39.259 1.00 91.62 270 GLY A C 1
ATOM 2209 O O . GLY A 1 270 ? 12.941 2.239 -39.963 1.00 91.62 270 GLY A O 1
ATOM 2210 N N . TYR A 1 271 ? 12.565 0.794 -38.279 1.00 92.75 271 TYR A N 1
ATOM 2211 C CA . TYR A 1 271 ? 11.230 1.287 -37.903 1.00 92.75 271 TYR A CA 1
ATOM 2212 C C . TYR A 1 271 ? 11.269 2.548 -37.032 1.00 92.75 271 TYR A C 1
ATOM 2214 O O . TYR A 1 271 ? 10.313 3.320 -37.015 1.00 92.75 271 TYR A O 1
ATOM 2222 N N . LEU A 1 272 ? 12.368 2.767 -36.306 1.00 88.12 272 LEU A N 1
ATOM 2223 C CA . LEU A 1 272 ? 12.584 3.954 -35.481 1.00 88.12 272 LEU A CA 1
ATOM 2224 C C . LEU A 1 272 ? 13.827 4.703 -35.963 1.00 88.12 272 LEU A C 1
ATOM 2226 O O . LEU A 1 272 ? 14.902 4.125 -36.108 1.00 8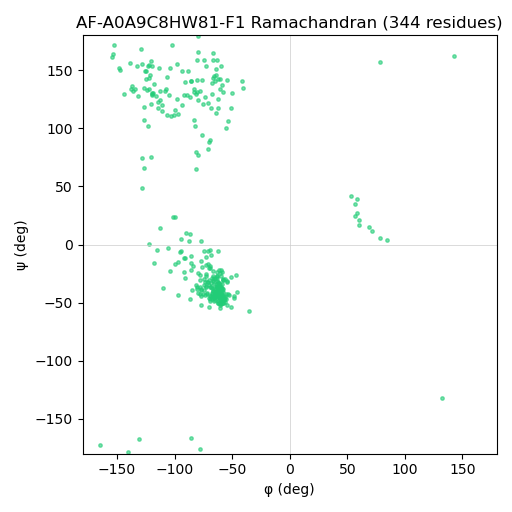8.12 272 LEU A O 1
ATOM 2230 N N . ARG A 1 273 ? 13.705 6.016 -36.163 1.00 79.94 273 ARG A N 1
ATOM 2231 C CA . ARG A 1 273 ? 14.850 6.910 -36.372 1.00 79.94 273 ARG A CA 1
ATOM 2232 C C . ARG A 1 273 ? 14.867 7.953 -35.272 1.00 79.94 273 ARG A C 1
ATOM 2234 O O . ARG A 1 273 ? 13.865 8.614 -35.021 1.00 79.94 273 ARG A O 1
ATOM 2241 N N . PHE A 1 274 ? 16.015 8.109 -34.630 1.00 74.31 274 PHE A N 1
ATOM 2242 C CA . PHE A 1 274 ? 16.220 9.197 -33.686 1.00 74.31 274 PHE A CA 1
ATOM 2243 C C . PHE A 1 274 ? 16.492 10.479 -34.468 1.00 74.31 274 PHE A C 1
ATOM 2245 O O . PHE A 1 274 ? 17.320 10.478 -35.381 1.00 74.31 274 PHE A O 1
ATOM 2252 N N . TYR A 1 275 ? 15.806 11.566 -34.115 1.00 67.06 275 TYR A N 1
ATOM 2253 C CA . TYR A 1 275 ? 16.150 12.878 -34.647 1.00 67.06 275 TYR A CA 1
ATOM 2254 C C . TYR A 1 275 ? 17.565 13.235 -34.199 1.00 67.06 275 TYR A C 1
ATOM 2256 O O . TYR A 1 275 ? 17.919 13.167 -33.018 1.00 67.06 275 TYR A O 1
ATOM 2264 N N . ASP A 1 276 ? 18.391 13.542 -35.187 1.00 52.03 276 ASP A N 1
ATOM 2265 C CA . ASP A 1 276 ? 19.820 13.716 -35.034 1.00 52.03 276 ASP A CA 1
ATOM 2266 C C . ASP A 1 276 ? 20.100 15.117 -34.471 1.00 52.03 276 ASP A C 1
ATOM 2268 O O . ASP A 1 276 ? 20.503 16.032 -35.188 1.00 52.03 276 ASP A O 1
ATOM 2272 N N . ASP A 1 277 ? 19.881 15.312 -33.169 1.00 46.19 277 ASP A N 1
ATOM 2273 C CA . ASP A 1 277 ? 20.454 16.456 -32.456 1.00 46.19 277 ASP A CA 1
ATOM 2274 C C . ASP A 1 277 ? 21.966 16.210 -32.332 1.00 46.19 277 ASP A C 1
ATOM 2276 O O . ASP A 1 277 ? 22.488 15.677 -31.334 1.00 46.19 277 ASP A O 1
ATOM 2280 N N . LYS A 1 278 ? 22.672 16.546 -33.419 1.00 40.06 278 LYS A N 1
ATOM 2281 C CA . LYS A 1 278 ? 24.122 16.435 -33.568 1.00 40.06 278 LYS A CA 1
ATOM 2282 C C . LYS A 1 278 ? 24.818 17.167 -32.419 1.00 40.06 278 LYS A C 1
ATOM 2284 O O . LYS A 1 278 ? 24.932 18.390 -32.406 1.00 40.06 278 LYS A O 1
ATOM 2289 N N . LEU A 1 279 ? 25.377 16.408 -31.479 1.00 42.56 279 LEU A N 1
ATOM 2290 C CA . LEU A 1 279 ? 26.623 16.812 -30.832 1.00 42.56 279 LEU A CA 1
ATOM 2291 C C . LEU A 1 279 ? 27.745 16.179 -31.661 1.00 42.56 279 LEU A C 1
ATOM 2293 O O . LEU A 1 279 ? 27.672 14.975 -31.895 1.00 42.56 279 LEU A O 1
ATOM 2297 N N . PRO A 1 280 ? 28.759 16.941 -32.109 1.00 44.44 280 PRO A N 1
ATOM 2298 C CA . PRO A 1 280 ? 29.816 16.425 -32.974 1.00 44.44 280 PRO A CA 1
ATOM 2299 C C . PRO A 1 280 ? 30.421 15.128 -32.420 1.00 44.44 280 PRO A C 1
ATOM 2301 O O . PRO A 1 280 ? 30.834 15.096 -31.257 1.00 44.44 280 PRO A O 1
ATOM 2304 N N . ASP A 1 281 ? 30.532 14.088 -33.253 1.00 46.84 281 ASP A N 1
ATOM 2305 C CA . ASP A 1 281 ? 31.055 12.747 -32.920 1.00 46.84 281 ASP A CA 1
ATOM 2306 C C . ASP A 1 281 ? 32.373 12.752 -32.125 1.00 46.84 281 ASP A C 1
ATOM 2308 O O . ASP A 1 281 ? 32.659 11.844 -31.340 1.00 46.84 281 ASP A O 1
ATOM 2312 N N . LYS A 1 282 ? 33.171 13.815 -32.272 1.00 43.75 282 LYS A N 1
ATOM 2313 C CA . LYS A 1 282 ? 34.409 14.058 -31.517 1.00 43.75 282 LYS A CA 1
ATOM 2314 C C . LYS A 1 282 ? 34.181 14.169 -30.003 1.00 43.75 282 LYS A C 1
ATOM 2316 O O . LYS A 1 282 ? 34.992 13.674 -29.223 1.00 43.75 282 LYS A O 1
ATOM 2321 N N . ILE A 1 283 ? 33.080 14.788 -29.577 1.00 45.66 283 ILE A N 1
ATOM 2322 C CA . ILE A 1 283 ? 32.711 14.948 -28.162 1.00 45.66 283 ILE A CA 1
ATOM 2323 C C . ILE A 1 283 ? 32.152 13.628 -27.618 1.00 45.66 283 ILE A C 1
ATOM 2325 O O . ILE A 1 283 ? 32.498 13.235 -26.505 1.00 45.66 283 ILE A O 1
ATOM 2329 N N . TYR A 1 284 ? 31.375 12.895 -28.425 1.00 43.09 284 TYR A N 1
ATOM 2330 C CA . TYR A 1 284 ? 30.847 11.578 -28.059 1.00 43.09 284 TYR A CA 1
ATOM 2331 C C . TYR A 1 284 ? 31.958 10.538 -27.875 1.00 43.09 284 TYR A C 1
ATOM 2333 O O . TYR A 1 284 ? 32.007 9.889 -26.831 1.00 43.09 284 TYR A O 1
ATOM 2341 N N . ARG A 1 285 ? 32.910 10.431 -28.817 1.00 42.72 285 ARG A N 1
ATOM 2342 C CA . ARG A 1 285 ? 34.087 9.551 -28.673 1.00 42.72 285 ARG A CA 1
ATOM 2343 C C . ARG A 1 285 ? 34.954 9.937 -27.480 1.00 42.72 285 ARG A C 1
ATOM 2345 O O . ARG A 1 285 ? 35.395 9.047 -26.765 1.00 42.72 285 ARG A O 1
ATOM 2352 N N . ASN A 1 286 ? 35.154 11.227 -27.203 1.00 47.16 286 ASN A N 1
ATOM 2353 C CA . ASN A 1 286 ? 35.934 11.652 -26.035 1.00 47.16 286 ASN A CA 1
ATOM 2354 C C . ASN A 1 286 ? 35.233 11.358 -24.702 1.00 47.16 286 ASN A C 1
ATOM 2356 O O . ASN A 1 286 ? 35.901 10.981 -23.742 1.00 47.16 286 ASN A O 1
ATOM 2360 N N . ILE A 1 287 ? 33.907 11.494 -24.625 1.00 49.84 287 ILE A N 1
ATOM 2361 C CA . ILE A 1 287 ? 33.141 11.179 -23.411 1.00 49.84 287 ILE A CA 1
ATOM 2362 C C . ILE A 1 287 ? 33.010 9.662 -23.232 1.00 49.84 287 ILE A C 1
ATOM 2364 O O . ILE A 1 287 ? 33.234 9.171 -22.130 1.00 49.84 287 ILE A O 1
ATOM 2368 N N . TYR A 1 288 ? 32.734 8.906 -24.299 1.00 44.34 288 TYR A N 1
ATOM 2369 C CA . TYR A 1 288 ? 32.678 7.442 -24.267 1.00 44.34 288 TYR A CA 1
ATOM 2370 C C . TYR A 1 288 ? 34.044 6.824 -23.958 1.00 44.34 288 TYR A C 1
ATOM 2372 O O . TYR A 1 288 ? 34.103 5.926 -23.133 1.00 44.34 288 TYR A O 1
ATOM 2380 N N . ASN A 1 289 ? 35.149 7.339 -24.512 1.00 46.62 289 ASN A N 1
ATOM 2381 C CA . ASN A 1 289 ? 36.501 6.867 -24.184 1.00 46.62 289 ASN A CA 1
ATOM 2382 C C . ASN A 1 289 ? 36.940 7.260 -22.762 1.00 46.62 289 ASN A C 1
ATOM 2384 O O . ASN A 1 289 ? 37.675 6.512 -22.120 1.00 46.62 289 ASN A O 1
ATOM 2388 N N . LYS A 1 290 ? 36.464 8.393 -22.224 1.00 48.91 290 LYS A N 1
ATOM 2389 C CA . LYS A 1 290 ? 36.662 8.747 -20.804 1.00 48.91 290 LYS A CA 1
ATOM 2390 C C . LYS A 1 290 ? 35.786 7.913 -19.862 1.00 48.91 290 LYS A C 1
ATOM 2392 O O . LYS A 1 290 ? 36.215 7.601 -18.756 1.00 48.91 290 LYS A O 1
ATOM 2397 N N . LEU A 1 291 ? 34.586 7.520 -20.290 1.00 42.44 291 LEU A N 1
ATOM 2398 C CA . LEU A 1 291 ? 33.671 6.671 -19.520 1.00 42.44 291 LEU A CA 1
ATOM 2399 C C . LEU A 1 291 ? 34.018 5.182 -19.618 1.00 42.44 291 LEU A C 1
ATOM 2401 O O . LEU A 1 291 ? 33.896 4.488 -18.620 1.00 42.44 291 LEU A O 1
ATOM 2405 N N . SER A 1 292 ? 34.515 4.678 -20.747 1.00 40.38 292 SER A N 1
ATOM 2406 C CA . SER A 1 292 ? 35.026 3.305 -20.882 1.00 40.38 292 SER A CA 1
ATOM 2407 C C . SER A 1 292 ? 36.336 3.104 -20.110 1.00 40.38 292 SER A C 1
ATOM 2409 O O . SER A 1 292 ? 36.644 1.991 -19.684 1.00 40.38 292 SER A O 1
ATOM 2411 N N . MET A 1 293 ? 37.046 4.195 -19.799 1.00 40.53 293 MET A N 1
ATOM 2412 C CA . MET A 1 293 ? 38.112 4.211 -18.797 1.00 40.53 293 MET A CA 1
ATOM 2413 C C . MET A 1 293 ? 37.599 3.887 -17.376 1.00 40.53 293 MET A C 1
ATOM 2415 O O . MET A 1 293 ? 38.376 3.354 -16.583 1.00 40.53 293 MET A O 1
ATOM 2419 N N . LYS A 1 294 ? 36.300 4.094 -17.055 1.00 44.06 294 LYS A N 1
ATOM 2420 C CA . LYS A 1 294 ? 35.698 3.647 -15.775 1.00 44.06 294 LYS A CA 1
ATOM 2421 C C . LYS A 1 294 ? 35.840 2.141 -15.602 1.00 44.06 294 LYS A C 1
ATOM 2423 O O . LYS A 1 294 ? 36.252 1.710 -14.537 1.00 44.06 294 LYS A O 1
ATOM 2428 N N . ALA A 1 295 ? 35.578 1.343 -16.636 1.00 40.53 295 ALA A N 1
ATOM 2429 C CA . ALA A 1 295 ? 35.638 -0.116 -16.521 1.00 40.53 295 ALA A CA 1
ATOM 2430 C C . ALA A 1 295 ? 37.064 -0.637 -16.247 1.00 40.53 295 ALA A C 1
ATOM 2432 O O . ALA A 1 295 ? 37.233 -1.664 -15.594 1.00 40.53 295 ALA A O 1
ATOM 2433 N N . ARG A 1 296 ? 38.100 0.086 -16.701 1.00 39.47 296 ARG A N 1
ATOM 2434 C CA . ARG A 1 296 ? 39.511 -0.256 -16.450 1.00 39.47 296 ARG A CA 1
ATOM 2435 C C . ARG A 1 296 ? 40.034 0.271 -15.111 1.00 39.47 296 ARG A C 1
ATOM 2437 O O . ARG A 1 296 ? 40.750 -0.455 -14.437 1.00 39.47 296 ARG A O 1
ATOM 2444 N N . ILE A 1 297 ? 39.662 1.484 -14.699 1.00 40.47 297 ILE A N 1
ATOM 2445 C CA . ILE A 1 297 ? 40.144 2.104 -13.448 1.00 40.47 297 ILE A CA 1
ATOM 2446 C C . ILE A 1 297 ? 39.426 1.531 -12.216 1.00 40.47 297 ILE A C 1
ATOM 2448 O O . ILE A 1 297 ? 40.083 1.286 -11.207 1.00 40.47 297 ILE A O 1
ATOM 2452 N N . PHE A 1 298 ? 38.124 1.223 -12.303 1.00 43.34 298 PHE A N 1
ATOM 2453 C CA . PHE A 1 298 ? 37.393 0.526 -11.229 1.00 43.34 298 PHE A CA 1
ATOM 2454 C C . PHE A 1 298 ? 38.008 -0.841 -10.908 1.00 43.34 298 PHE A C 1
ATOM 2456 O O . PHE A 1 298 ? 38.050 -1.240 -9.749 1.00 43.34 298 PHE A O 1
ATOM 2463 N N . LYS A 1 299 ? 38.542 -1.522 -11.931 1.00 42.81 299 LYS A N 1
ATOM 2464 C CA . LYS A 1 299 ? 39.203 -2.823 -11.793 1.00 42.81 299 LYS A CA 1
ATOM 2465 C C . LYS A 1 299 ? 40.587 -2.738 -11.127 1.00 42.81 299 LYS A C 1
ATOM 2467 O O . LYS A 1 299 ? 41.084 -3.764 -10.683 1.00 42.81 299 LYS A O 1
ATOM 2472 N N . ILE A 1 300 ? 41.204 -1.549 -11.067 1.00 44.66 300 ILE A N 1
ATOM 2473 C CA . ILE A 1 300 ? 42.576 -1.345 -10.562 1.00 44.66 300 ILE A CA 1
ATOM 2474 C C . ILE A 1 300 ? 42.603 -0.592 -9.215 1.00 44.66 300 ILE A C 1
ATOM 2476 O O . ILE A 1 300 ? 43.416 -0.931 -8.364 1.00 44.66 300 ILE A O 1
ATOM 2480 N N . PHE A 1 301 ? 41.729 0.401 -8.988 1.00 38.59 301 PHE A N 1
ATOM 2481 C CA . PHE A 1 301 ? 41.851 1.340 -7.851 1.00 38.59 301 PHE A CA 1
ATOM 2482 C C . PHE A 1 301 ? 40.645 1.389 -6.889 1.00 38.59 301 PHE A C 1
ATOM 2484 O O . PHE A 1 301 ? 40.673 2.140 -5.913 1.00 38.59 301 PHE A O 1
ATOM 2491 N N . GLY A 1 302 ? 39.597 0.591 -7.124 1.00 40.56 302 GLY A N 1
ATOM 2492 C CA . GLY A 1 302 ? 38.418 0.507 -6.250 1.00 40.56 302 GLY A CA 1
ATOM 2493 C C . GLY A 1 302 ? 37.401 1.652 -6.406 1.00 40.56 302 GLY A C 1
ATOM 2494 O O . GLY A 1 302 ? 37.709 2.752 -6.874 1.00 40.56 302 GLY A O 1
ATOM 2495 N N . GLU A 1 303 ? 36.151 1.385 -6.006 1.00 40.81 303 GLU A N 1
ATOM 2496 C CA . GLU A 1 303 ? 34.973 2.222 -6.306 1.00 40.81 303 GLU A CA 1
ATOM 2497 C C . GLU A 1 303 ? 35.069 3.657 -5.758 1.00 40.81 303 GLU A C 1
ATOM 2499 O O . GLU A 1 303 ? 34.766 4.618 -6.468 1.00 40.81 303 GLU A O 1
ATOM 2504 N N . LYS A 1 304 ? 35.587 3.823 -4.532 1.00 41.50 304 LYS A N 1
ATOM 2505 C CA . LYS A 1 304 ? 35.702 5.132 -3.857 1.00 41.50 304 LYS A CA 1
ATOM 2506 C C . LYS A 1 304 ? 36.627 6.120 -4.578 1.00 41.50 304 LYS A C 1
ATOM 2508 O O . LYS A 1 304 ? 36.404 7.330 -4.513 1.00 41.50 304 LYS A O 1
ATOM 2513 N N . PHE A 1 305 ? 37.667 5.636 -5.261 1.00 45.06 305 PHE A N 1
ATOM 2514 C CA . PHE A 1 305 ? 38.595 6.500 -5.998 1.00 45.06 305 PHE A CA 1
ATOM 2515 C C . PHE A 1 305 ? 38.022 6.903 -7.364 1.00 45.06 305 PHE A C 1
ATOM 2517 O O . PHE A 1 305 ? 38.121 8.066 -7.765 1.00 45.06 305 PHE A O 1
ATOM 2524 N N . GLY A 1 306 ? 37.337 5.973 -8.041 1.00 44.81 306 GLY A N 1
ATOM 2525 C CA . GLY A 1 306 ? 36.633 6.240 -9.298 1.00 44.81 306 GLY A CA 1
ATOM 2526 C C . GLY A 1 306 ? 35.520 7.283 -9.155 1.00 44.81 306 GLY A C 1
ATOM 2527 O O . GLY A 1 306 ? 35.333 8.113 -10.046 1.00 44.81 306 GLY A O 1
ATOM 2528 N N . GLU A 1 307 ? 34.826 7.293 -8.016 1.00 43.44 307 GLU A N 1
ATOM 2529 C CA . GLU A 1 307 ? 33.756 8.249 -7.718 1.00 43.44 307 GLU A CA 1
ATOM 2530 C C . GLU A 1 307 ? 34.285 9.670 -7.444 1.00 43.44 307 GLU A C 1
ATOM 2532 O O . GLU A 1 307 ? 33.769 10.646 -7.999 1.00 43.44 307 GLU A O 1
ATOM 2537 N N . LYS A 1 308 ? 35.381 9.795 -6.677 1.00 46.59 308 LYS A N 1
ATOM 2538 C CA . LYS A 1 308 ? 36.080 11.076 -6.446 1.00 46.59 308 LYS A CA 1
ATOM 2539 C C . LYS A 1 308 ? 36.623 11.678 -7.741 1.00 46.59 308 LYS A C 1
ATOM 2541 O O . LYS A 1 308 ? 36.434 12.867 -7.992 1.00 46.59 308 LYS A O 1
ATOM 2546 N N . LEU A 1 309 ? 37.254 10.856 -8.580 1.00 45.34 309 LEU A N 1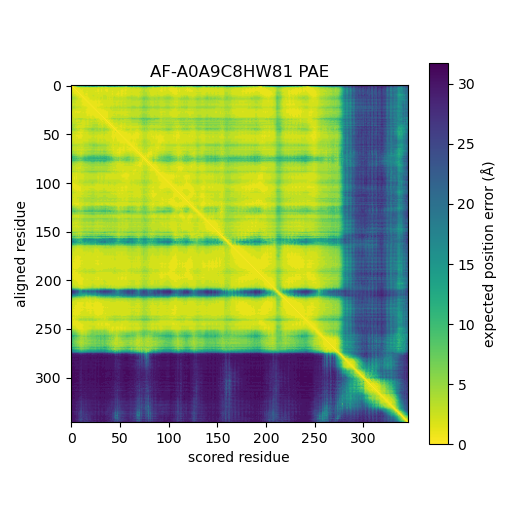
ATOM 2547 C CA . LEU A 1 309 ? 37.793 11.292 -9.868 1.00 45.34 309 LEU A CA 1
ATOM 2548 C C . LEU A 1 309 ? 36.675 11.711 -10.834 1.00 45.34 309 LEU A C 1
ATOM 2550 O O . LEU A 1 309 ? 36.818 12.691 -11.562 1.00 45.34 309 LEU A O 1
ATOM 2554 N N . PHE A 1 310 ? 35.538 11.009 -10.817 1.00 45.66 310 PHE A N 1
ATOM 2555 C CA . PHE A 1 310 ? 34.376 11.372 -11.623 1.00 45.66 310 PHE A CA 1
ATOM 2556 C C . PHE A 1 310 ? 33.761 12.706 -11.187 1.00 45.66 310 PHE A C 1
ATOM 2558 O O . PHE A 1 310 ? 33.500 13.537 -12.053 1.00 45.66 310 PHE A O 1
ATOM 2565 N N . ARG A 1 311 ? 33.581 12.950 -9.879 1.00 48.31 311 ARG A N 1
ATOM 2566 C CA . ARG A 1 311 ? 33.122 14.257 -9.371 1.00 48.31 311 ARG A CA 1
ATOM 2567 C C . ARG A 1 311 ? 34.061 15.384 -9.785 1.00 48.31 311 ARG A C 1
ATOM 2569 O O . ARG A 1 311 ? 33.593 16.362 -10.354 1.00 48.31 311 ARG A O 1
ATOM 2576 N N . PHE A 1 312 ? 35.366 15.196 -9.603 1.00 53.25 312 PHE A N 1
ATOM 2577 C CA . PHE A 1 312 ? 36.379 16.177 -9.993 1.00 53.25 312 PHE A CA 1
ATOM 2578 C C . PHE A 1 312 ? 36.326 16.507 -11.496 1.00 53.25 312 PHE A C 1
ATOM 2580 O O . PHE A 1 312 ? 36.279 17.671 -11.895 1.00 53.25 312 PHE A O 1
ATOM 2587 N N . LEU A 1 313 ? 36.253 15.482 -12.351 1.00 48.50 313 LEU A N 1
ATOM 2588 C CA . LEU A 1 313 ? 36.149 15.662 -13.802 1.00 48.50 313 LEU A CA 1
ATOM 2589 C C . LEU A 1 313 ? 34.805 16.257 -14.236 1.00 48.50 313 LEU A C 1
ATOM 2591 O O . LEU A 1 313 ? 34.758 16.984 -15.225 1.00 48.50 313 LEU A O 1
ATOM 2595 N N . PHE A 1 314 ? 33.719 15.946 -13.529 1.00 48.50 314 PHE A N 1
ATOM 2596 C CA . PHE A 1 314 ? 32.395 16.489 -13.810 1.00 48.50 314 PHE A CA 1
ATOM 2597 C C . PHE A 1 314 ? 32.317 17.962 -13.411 1.00 48.50 314 PHE A C 1
ATOM 2599 O O . PHE A 1 314 ? 31.800 18.772 -14.177 1.00 48.50 314 PHE A O 1
ATOM 2606 N N . GLU A 1 315 ? 32.883 18.333 -12.263 1.00 51.22 315 GLU A N 1
ATOM 2607 C CA . GLU A 1 315 ? 32.960 19.710 -11.773 1.00 51.22 315 GLU A CA 1
ATOM 2608 C C . GLU A 1 315 ? 33.772 20.622 -12.699 1.00 51.22 315 GLU A C 1
ATOM 2610 O O . GLU A 1 315 ? 33.365 21.767 -12.897 1.00 51.22 315 GLU A O 1
ATOM 2615 N N . ALA A 1 316 ? 34.803 20.091 -13.361 1.00 50.22 316 ALA A N 1
ATOM 2616 C CA . ALA A 1 316 ? 35.642 20.810 -14.323 1.00 50.22 316 ALA A CA 1
ATOM 2617 C C . ALA A 1 316 ? 34.959 21.152 -15.670 1.00 50.22 316 ALA A C 1
ATOM 2619 O O . ALA A 1 316 ? 35.556 21.826 -16.509 1.00 50.22 316 ALA A O 1
ATOM 2620 N N . ILE A 1 317 ? 33.723 20.697 -15.917 1.00 57.44 317 ILE A N 1
ATOM 2621 C CA . ILE A 1 317 ? 32.991 20.974 -17.166 1.00 57.44 317 ILE A CA 1
ATOM 2622 C C . ILE A 1 317 ? 32.135 22.252 -17.023 1.00 57.44 317 ILE A C 1
ATOM 2624 O O . ILE A 1 317 ? 31.462 22.423 -15.998 1.00 57.44 317 ILE A O 1
ATOM 2628 N N . PRO A 1 318 ? 32.065 23.124 -18.054 1.00 59.84 318 PRO A N 1
ATOM 2629 C CA . PRO A 1 318 ? 31.189 24.296 -18.056 1.00 59.84 318 PRO A CA 1
ATOM 2630 C C . PRO A 1 318 ? 29.718 23.955 -17.777 1.00 59.84 318 PRO A C 1
ATOM 2632 O O . PRO A 1 318 ? 29.175 22.967 -18.280 1.00 59.84 318 PRO A O 1
ATOM 2635 N N . THR A 1 319 ? 29.033 24.807 -17.014 1.00 48.25 319 THR A N 1
ATOM 2636 C CA . THR A 1 319 ? 27.653 24.588 -16.537 1.00 48.25 319 THR A CA 1
ATOM 2637 C C . THR A 1 319 ? 26.639 24.383 -17.672 1.00 48.25 319 THR A C 1
ATOM 2639 O O . THR A 1 319 ? 25.690 23.610 -17.531 1.00 48.25 319 THR A O 1
ATOM 2642 N N . SER A 1 320 ? 26.869 25.004 -18.834 1.00 47.34 320 SER A N 1
ATOM 2643 C CA . SER A 1 320 ? 26.061 24.827 -20.049 1.00 47.34 320 SER A CA 1
ATOM 2644 C C . SER A 1 320 ? 26.155 23.410 -20.635 1.00 47.34 320 SER A C 1
ATOM 2646 O O . SER A 1 320 ? 25.159 22.883 -21.134 1.00 47.34 320 SER A O 1
ATOM 2648 N N . LEU A 1 321 ? 27.316 22.756 -20.519 1.00 47.00 321 LEU A N 1
ATOM 2649 C CA . LEU A 1 321 ? 27.509 21.358 -20.909 1.00 47.00 321 LEU A CA 1
ATOM 2650 C C . LEU A 1 321 ? 26.994 20.388 -19.843 1.00 47.00 321 LEU A C 1
ATOM 2652 O O . LEU A 1 321 ? 26.399 19.378 -20.212 1.00 47.00 321 LEU A O 1
ATOM 2656 N N . LYS A 1 322 ? 27.135 20.701 -18.546 1.00 51.16 322 LYS A N 1
ATOM 2657 C CA . LYS A 1 322 ? 26.558 19.887 -17.456 1.00 51.16 322 LYS A CA 1
ATOM 2658 C C . LYS A 1 322 ? 25.050 19.711 -17.633 1.00 51.16 322 LYS A C 1
ATOM 2660 O O . LYS A 1 322 ? 24.569 18.582 -17.608 1.00 51.16 322 LYS A O 1
ATOM 2665 N N . LYS A 1 323 ? 24.317 20.797 -17.916 1.00 46.31 323 LYS A N 1
ATOM 2666 C CA . LYS A 1 323 ? 22.863 20.745 -18.165 1.00 46.31 323 LYS A CA 1
ATOM 2667 C C . LYS A 1 323 ? 22.502 19.861 -19.367 1.00 46.31 323 LYS A C 1
ATOM 2669 O O . LYS A 1 323 ? 21.547 19.099 -19.280 1.00 46.31 323 LYS A O 1
ATOM 2674 N N . LYS A 1 324 ? 23.283 19.895 -20.455 1.00 47.19 324 LYS A N 1
ATOM 2675 C CA . LYS A 1 324 ? 23.056 19.053 -21.648 1.00 47.19 324 LYS A CA 1
ATOM 2676 C C . LYS A 1 324 ? 23.418 17.580 -21.424 1.00 47.19 324 LYS A C 1
ATOM 2678 O O . LYS A 1 324 ? 22.715 16.706 -21.918 1.00 47.19 324 LYS A O 1
ATOM 2683 N N . VAL A 1 325 ? 24.476 17.297 -20.662 1.00 44.91 325 VAL A N 1
ATOM 2684 C CA . VAL A 1 325 ? 24.876 15.928 -20.296 1.00 44.91 325 VAL A CA 1
ATOM 2685 C C . VAL A 1 325 ? 23.869 15.312 -19.328 1.00 44.91 325 VAL A C 1
ATOM 2687 O O . VAL A 1 325 ? 23.450 14.186 -19.553 1.00 44.91 325 VAL A O 1
ATOM 2690 N N . VAL A 1 326 ? 23.418 16.052 -18.310 1.00 42.81 326 VAL A N 1
ATOM 2691 C CA . VAL A 1 326 ? 22.377 15.594 -17.374 1.00 42.81 326 VAL A CA 1
ATOM 2692 C C . VAL A 1 326 ? 21.050 15.390 -18.099 1.00 42.81 326 VAL A C 1
ATOM 2694 O O . VAL A 1 326 ? 20.445 14.339 -17.928 1.00 42.81 326 VAL A O 1
ATOM 2697 N N . LYS A 1 327 ? 20.642 16.323 -18.975 1.00 41.09 327 LYS A N 1
ATOM 2698 C CA . LYS A 1 327 ? 19.444 16.166 -19.815 1.00 41.09 327 LYS A CA 1
ATOM 2699 C C . LYS A 1 327 ? 19.534 14.907 -20.681 1.00 41.09 327 LYS A C 1
ATOM 2701 O O . LYS A 1 327 ? 18.612 14.115 -20.658 1.00 41.09 327 LYS A O 1
ATOM 2706 N N . ARG A 1 328 ? 20.673 14.632 -21.332 1.00 43.56 328 ARG A N 1
ATOM 2707 C CA . ARG A 1 328 ? 20.828 13.440 -22.188 1.00 43.56 328 ARG A CA 1
ATOM 2708 C C . ARG A 1 328 ? 21.060 12.136 -21.415 1.00 43.56 328 ARG A C 1
ATOM 2710 O O . ARG A 1 328 ? 20.719 11.085 -21.933 1.00 43.56 328 ARG A O 1
ATOM 2717 N N . VAL A 1 329 ? 21.623 12.164 -20.204 1.00 37.69 329 VAL A N 1
ATOM 2718 C CA . VAL A 1 329 ? 21.635 10.997 -19.297 1.00 37.69 329 VAL A CA 1
ATOM 2719 C C . VAL A 1 329 ? 20.218 10.712 -18.814 1.00 37.69 329 VAL A C 1
ATOM 2721 O O . VAL A 1 329 ? 19.856 9.547 -18.759 1.00 37.69 329 VAL A O 1
ATOM 2724 N N . ARG A 1 330 ? 19.406 11.750 -18.575 1.00 34.72 330 ARG A N 1
ATOM 2725 C CA . ARG A 1 330 ? 17.973 11.630 -18.284 1.00 34.72 330 ARG A CA 1
ATOM 2726 C C . ARG A 1 330 ? 17.190 11.098 -19.492 1.00 34.72 330 ARG A C 1
ATOM 2728 O O . ARG A 1 330 ? 16.424 10.160 -19.347 1.00 34.72 330 ARG A O 1
ATOM 2735 N N . ASP A 1 331 ? 17.461 11.594 -20.698 1.00 36.62 331 ASP A N 1
ATOM 2736 C CA . ASP A 1 331 ? 16.820 11.135 -21.942 1.00 36.62 331 ASP A CA 1
ATOM 2737 C C . ASP A 1 331 ? 17.324 9.741 -22.378 1.00 36.62 331 ASP A C 1
ATOM 2739 O O . ASP A 1 331 ? 16.614 8.987 -23.035 1.00 36.62 331 ASP A O 1
ATOM 2743 N N . LYS A 1 332 ? 18.539 9.341 -21.974 1.00 37.06 332 LYS A N 1
ATOM 2744 C CA . LYS A 1 332 ? 19.034 7.961 -22.114 1.00 37.06 332 LYS A CA 1
ATOM 2745 C C . LYS A 1 332 ? 18.619 7.051 -20.957 1.00 37.06 332 LYS A C 1
ATOM 2747 O O . LYS A 1 332 ? 18.573 5.850 -21.167 1.00 37.06 332 LYS A O 1
ATOM 2752 N N . SER A 1 333 ? 18.278 7.561 -19.776 1.00 33.22 333 SER A N 1
ATOM 2753 C CA . SER A 1 333 ? 17.558 6.776 -18.765 1.00 33.22 333 SER A CA 1
ATOM 2754 C C . SER A 1 333 ? 16.078 6.640 -19.126 1.00 33.22 333 SER A C 1
ATOM 2756 O O . SER A 1 333 ? 15.450 5.688 -18.692 1.00 33.22 333 SER A O 1
ATOM 2758 N N . VAL A 1 334 ? 15.549 7.506 -20.004 1.00 30.98 334 VAL A N 1
ATOM 2759 C CA . VAL A 1 334 ? 14.268 7.294 -20.704 1.00 30.98 334 VAL A CA 1
ATOM 2760 C C . VAL A 1 334 ? 14.370 6.169 -21.753 1.00 30.98 334 VAL A C 1
ATOM 2762 O O . VAL A 1 334 ? 13.369 5.516 -22.021 1.00 30.98 334 VAL A O 1
ATOM 2765 N N . LEU A 1 335 ? 15.573 5.798 -22.236 1.00 32.12 335 LEU A N 1
ATOM 2766 C CA . LEU A 1 335 ? 15.790 4.488 -22.899 1.00 32.12 335 LEU A CA 1
ATOM 2767 C C . LEU A 1 335 ? 15.689 3.299 -21.920 1.00 32.12 335 LEU A C 1
ATOM 2769 O O . LEU A 1 335 ? 15.796 2.151 -22.345 1.00 32.12 335 LEU A O 1
ATOM 2773 N N . GLY A 1 336 ? 15.519 3.576 -20.626 1.00 27.45 336 GLY A N 1
ATOM 2774 C CA . GLY A 1 336 ? 15.316 2.621 -19.544 1.00 27.45 336 GLY A CA 1
ATOM 2775 C C . GLY A 1 336 ? 13.920 2.683 -18.921 1.00 27.45 336 GLY A C 1
ATOM 2776 O O . GLY A 1 336 ? 13.732 2.084 -17.866 1.00 27.45 336 GLY A O 1
ATOM 2777 N N . PHE A 1 337 ? 12.935 3.343 -19.550 1.00 27.44 337 PHE A N 1
ATOM 2778 C CA . PHE A 1 337 ? 11.547 2.950 -19.301 1.00 27.44 337 PHE A CA 1
ATOM 2779 C C . PHE A 1 337 ? 11.354 1.577 -19.944 1.00 27.44 337 PHE A C 1
ATOM 2781 O O . PHE A 1 337 ? 11.052 1.444 -21.130 1.00 27.44 337 PHE A O 1
ATOM 2788 N N . SER A 1 338 ? 11.626 0.550 -19.142 1.00 27.94 338 SER A N 1
ATOM 2789 C CA . SER A 1 338 ? 11.041 -0.769 -19.311 1.00 27.94 338 SER A CA 1
ATOM 2790 C C . SER A 1 338 ? 9.531 -0.545 -19.300 1.00 27.94 338 SER A C 1
ATOM 2792 O O . SER A 1 338 ? 8.945 -0.336 -18.242 1.00 27.94 338 SER A O 1
ATOM 2794 N N . PHE A 1 339 ? 8.914 -0.512 -20.481 1.00 27.19 339 PHE A N 1
ATOM 2795 C CA . PHE A 1 339 ? 7.549 -1.002 -20.565 1.00 27.19 339 PHE A CA 1
ATOM 2796 C C . PHE A 1 339 ? 7.599 -2.440 -20.077 1.00 27.19 339 PHE A C 1
ATOM 2798 O O . PHE A 1 339 ? 8.512 -3.181 -20.457 1.00 27.19 339 PHE A O 1
ATOM 2805 N N . ASP A 1 340 ? 6.680 -2.758 -19.179 1.00 29.88 340 ASP A N 1
ATOM 2806 C CA . ASP A 1 340 ? 6.569 -4.046 -18.524 1.00 29.88 340 ASP A CA 1
ATOM 2807 C C . ASP A 1 340 ? 6.830 -5.189 -19.489 1.00 29.88 340 ASP A C 1
ATOM 2809 O O . ASP A 1 340 ? 6.386 -5.199 -20.641 1.00 29.88 340 ASP A O 1
ATOM 2813 N N . CYS A 1 341 ? 7.628 -6.122 -18.987 1.00 28.06 341 CYS A N 1
ATOM 2814 C CA . CYS A 1 341 ? 8.067 -7.301 -19.693 1.00 28.06 341 CYS A CA 1
ATOM 2815 C C . CYS A 1 341 ? 6.853 -8.009 -20.299 1.00 28.06 341 CYS A C 1
ATOM 2817 O O . CYS A 1 341 ? 5.966 -8.467 -19.583 1.00 28.06 341 CYS A O 1
ATOM 2819 N N . ILE A 1 342 ? 6.833 -8.098 -21.627 1.00 26.17 342 ILE A N 1
ATOM 2820 C CA . ILE A 1 342 ? 5.960 -9.026 -22.333 1.00 26.17 342 ILE A CA 1
ATOM 2821 C C . ILE A 1 342 ? 6.500 -10.418 -22.019 1.00 26.17 342 ILE A C 1
ATOM 2823 O O . ILE A 1 342 ? 7.647 -10.727 -22.351 1.00 26.17 342 ILE A O 1
ATOM 2827 N N . ASP A 1 343 ? 5.682 -11.228 -21.356 1.00 24.56 343 ASP A N 1
ATOM 2828 C CA . ASP A 1 343 ? 5.920 -12.657 -21.222 1.00 24.56 343 ASP A CA 1
ATOM 2829 C C . ASP A 1 343 ? 5.848 -13.273 -22.630 1.00 24.56 343 ASP A C 1
ATOM 2831 O O . ASP A 1 343 ? 4.815 -13.213 -23.300 1.00 24.56 343 ASP A O 1
ATOM 2835 N N . LEU A 1 344 ? 6.979 -13.774 -23.122 1.00 25.70 344 LEU A N 1
ATOM 2836 C CA . LEU A 1 344 ? 7.074 -14.544 -24.360 1.00 25.70 344 LEU A CA 1
ATOM 2837 C C . LEU A 1 344 ? 7.648 -15.920 -24.008 1.00 25.70 344 LEU A C 1
ATOM 2839 O O . LEU A 1 344 ? 8.819 -16.185 -24.262 1.00 25.70 344 LEU A O 1
ATOM 2843 N N . GLU A 1 345 ? 6.821 -16.779 -23.420 1.00 25.56 345 GLU A N 1
ATOM 2844 C CA . GLU A 1 345 ? 6.990 -18.242 -23.391 1.00 25.56 345 GLU A CA 1
ATOM 2845 C C . GLU A 1 345 ? 5.584 -18.829 -23.681 1.00 25.56 345 GLU A C 1
ATOM 2847 O O . GLU A 1 345 ? 4.608 -18.339 -23.118 1.00 25.56 345 GLU A O 1
ATOM 2852 N N . ASN A 1 346 ? 5.297 -19.801 -24.557 1.00 28.08 346 ASN A N 1
ATOM 2853 C CA . ASN A 1 346 ? 6.073 -20.777 -25.338 1.00 28.08 346 ASN A CA 1
ATOM 2854 C C . ASN A 1 346 ? 7.363 -21.292 -24.709 1.00 28.08 346 ASN A C 1
ATOM 2856 O O . ASN A 1 346 ? 8.428 -20.684 -24.957 1.00 28.08 346 ASN A O 1
#